Protein AF-0000000079570671 (afdb_homodimer)

Radius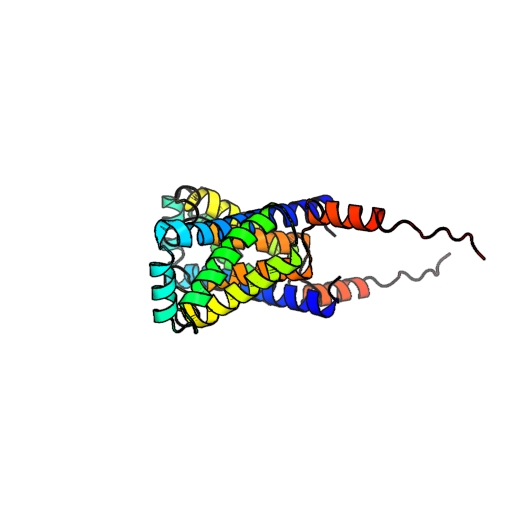 of gyration: 21.5 Å; Cα contacts (8 Å, |Δi|>4): 463; chains: 2; bounding box: 56×66×45 Å

Solvent-accessible surface area (backbone atoms only — not comparable to full-atom values): 14089 Å² total; per-residue (Å²): 128,65,53,68,68,58,42,30,49,36,38,38,52,28,35,33,56,49,10,52,50,34,24,50,53,14,48,38,34,62,68,71,50,23,67,65,45,41,17,49,52,30,45,75,38,65,40,72,62,22,62,60,45,34,53,50,49,33,47,48,24,30,53,31,9,51,26,32,52,52,12,40,60,26,33,62,40,20,42,54,46,20,53,51,21,52,51,45,24,68,46,64,8,53,90,44,46,54,51,52,91,65,44,13,22,42,52,39,48,48,55,17,28,48,23,36,39,28,33,48,73,37,44,44,68,77,20,46,43,43,54,48,53,49,47,51,49,60,67,53,60,77,73,76,80,58,92,116,128,64,52,69,66,58,42,30,49,36,38,40,52,26,35,33,56,48,9,50,50,33,24,50,54,13,48,38,34,64,69,74,49,22,67,66,45,41,18,50,53,31,45,78,39,65,40,74,62,21,62,60,46,35,52,52,50,33,47,49,24,32,53,32,9,51,26,32,52,54,12,40,60,27,32,61,41,19,41,52,48,18,51,50,21,51,50,46,24,70,47,64,8,54,91,45,45,55,52,51,90,64,46,13,20,42,52,40,46,48,52,19,26,48,23,38,40,27,33,47,71,38,45,45,68,78,18,47,44,42,55,49,52,48,46,50,51,60,67,53,58,79,73,76,82,58,91,116

Secondary structure (DSSP, 8-state):
---HHHHHHHHHHHHHHHHHHHHHHHHHIIIIIHHHHHHHHHHHTT-SSHHHHHHHHHHHHHHHHHHHHHTSSHHHHHHHHHHHHHHHIIIIIGGG-S-GGGT-SHHHHHHHHHHHHHHHH-S-SSSHHHHHHHHHHHSS----GGG-/---HHHHHHHHHHHHHHHHHHHHHHHHHIIIIIHHHHHHHHHHHTT-SSHHHHHHHHHHHHHHHHHHHHHTSSHHHHHHHHHHHHHHHIIIIIGGG-S-GGGT-SHHHHHHHHHHHHHHHH-S-SSSHHHHHHHHHHHSS----GGG-

Structure (mmCIF, N/CA/C/O backbone):
data_AF-0000000079570671-model_v1
#
loop_
_entity.id
_entity.type
_entity.pdbx_description
1 polymer 'DoxX family membrane protein'
#
loop_
_atom_site.group_PDB
_atom_site.id
_atom_site.type_symbol
_atom_site.label_atom_id
_atom_site.label_alt_id
_atom_site.label_comp_id
_atom_site.label_asym_id
_atom_site.label_entity_id
_atom_site.label_seq_id
_atom_site.pdbx_PDB_ins_code
_atom_site.Cartn_x
_atom_site.Cartn_y
_atom_site.Cartn_z
_atom_site.occupancy
_atom_site.B_iso_or_equiv
_atom_site.auth_seq_id
_atom_site.auth_comp_id
_atom_site.auth_asym_id
_atom_site.auth_atom_id
_atom_site.pdbx_PDB_model_num
ATOM 1 N N . MET A 1 1 ? -9.422 16.562 13.859 1 59.38 1 MET A N 1
ATOM 2 C CA . MET A 1 1 ? -8.07 16.188 13.453 1 59.38 1 MET A CA 1
ATOM 3 C C . MET A 1 1 ? -7.473 15.164 14.422 1 59.38 1 MET A C 1
ATOM 5 O O . MET A 1 1 ? -7.699 15.234 15.625 1 59.38 1 MET A O 1
ATOM 9 N N . SER A 1 2 ? -7.031 14.07 13.844 1 74.56 2 SER A N 1
ATOM 10 C CA . SER A 1 2 ? -6.445 13.062 14.719 1 74.56 2 SER A CA 1
ATOM 11 C C . SER A 1 2 ? -5.316 13.641 15.562 1 74.56 2 SER A C 1
ATOM 13 O O . SER A 1 2 ? -4.648 14.594 15.141 1 74.56 2 SER A O 1
ATOM 15 N N . ASN A 1 3 ? -5.215 13.281 16.828 1 86.31 3 ASN A N 1
ATOM 16 C CA . ASN A 1 3 ? -4.133 13.75 17.688 1 86.31 3 ASN A CA 1
ATOM 17 C C . ASN A 1 3 ? -2.77 13.297 17.172 1 86.31 3 ASN A C 1
ATOM 19 O O . ASN A 1 3 ? -2.664 12.258 16.516 1 86.31 3 ASN A O 1
ATOM 23 N N . PRO A 1 4 ? -1.848 14.078 17.484 1 87.25 4 PRO A N 1
ATOM 24 C CA . PRO A 1 4 ? -0.511 13.836 16.938 1 87.25 4 PRO A CA 1
ATOM 25 C C . PRO A 1 4 ? 0.023 12.445 17.25 1 87.25 4 PRO A C 1
ATOM 27 O O . PRO A 1 4 ? 0.739 11.852 16.453 1 87.25 4 PRO A O 1
ATOM 30 N N . VAL A 1 5 ? -0.294 11.891 18.391 1 90.38 5 VAL A N 1
ATOM 31 C CA . VAL A 1 5 ? 0.186 10.562 18.766 1 90.38 5 VAL A CA 1
ATOM 32 C C . VAL A 1 5 ? -0.405 9.508 17.828 1 90.38 5 VAL A C 1
ATOM 34 O O . VAL A 1 5 ? 0.308 8.617 17.359 1 90.38 5 VAL A O 1
ATOM 37 N N . THR A 1 6 ? -1.687 9.656 17.547 1 92.38 6 THR A N 1
ATOM 38 C CA . THR A 1 6 ? -2.373 8.719 16.656 1 92.38 6 THR A CA 1
ATOM 39 C C . THR A 1 6 ? -1.791 8.773 15.258 1 92.38 6 THR A C 1
ATOM 41 O O . THR A 1 6 ? -1.558 7.734 14.633 1 92.38 6 THR A O 1
ATOM 44 N N . VAL A 1 7 ? -1.581 9.953 14.789 1 93.62 7 VAL A N 1
ATOM 45 C CA . VAL A 1 7 ? -1.011 10.133 13.461 1 93.62 7 VAL A CA 1
ATOM 46 C C . VAL A 1 7 ? 0.384 9.516 13.406 1 93.62 7 VAL A C 1
ATOM 48 O O . VAL A 1 7 ? 0.708 8.781 12.469 1 93.62 7 VAL A O 1
ATOM 51 N N . ASN A 1 8 ? 1.157 9.75 14.422 1 93.75 8 ASN A N 1
ATOM 52 C CA . ASN A 1 8 ? 2.525 9.25 14.445 1 93.75 8 ASN A CA 1
ATOM 53 C C . ASN A 1 8 ? 2.561 7.723 14.523 1 93.75 8 ASN A C 1
ATOM 55 O O . ASN A 1 8 ? 3.422 7.086 13.914 1 93.75 8 ASN A O 1
ATOM 59 N N . ILE A 1 9 ? 1.681 7.168 15.242 1 96.19 9 ILE A N 1
ATOM 60 C CA . ILE A 1 9 ? 1.61 5.715 15.352 1 96.19 9 ILE A CA 1
ATOM 61 C C . ILE A 1 9 ? 1.194 5.117 14.008 1 96.19 9 ILE A C 1
ATOM 63 O O . ILE A 1 9 ? 1.767 4.121 13.555 1 96.19 9 ILE A O 1
ATOM 67 N N . ALA A 1 10 ? 0.209 5.727 13.391 1 96.31 10 ALA A N 1
ATOM 68 C CA . ALA A 1 10 ? -0.244 5.254 12.086 1 96.31 10 ALA A CA 1
ATOM 69 C C . ALA A 1 10 ? 0.886 5.305 11.055 1 96.31 10 ALA A C 1
ATOM 71 O O . ALA A 1 10 ? 1.082 4.359 10.289 1 96.31 10 ALA A O 1
ATOM 72 N N . LEU A 1 11 ? 1.61 6.387 11.055 1 96.31 11 LEU A N 1
ATOM 73 C CA . LEU A 1 11 ? 2.709 6.547 10.109 1 96.31 11 LEU A CA 1
ATOM 74 C C . LEU A 1 11 ? 3.828 5.555 10.406 1 96.31 11 LEU A C 1
ATOM 76 O O . LEU A 1 11 ? 4.465 5.035 9.484 1 96.31 11 LEU A O 1
ATOM 80 N N . LEU A 1 12 ? 4.07 5.289 11.68 1 97.31 12 LEU A N 1
ATOM 81 C CA . LEU A 1 12 ? 5.07 4.301 12.062 1 97.31 12 LEU A CA 1
ATOM 82 C C . LEU A 1 12 ? 4.68 2.912 11.57 1 97.31 12 LEU A C 1
ATOM 84 O O . LEU A 1 12 ? 5.5 2.209 10.977 1 97.31 12 LEU A O 1
ATOM 88 N N . VAL A 1 13 ? 3.457 2.523 11.836 1 98.5 13 VAL A N 1
ATOM 89 C CA . VAL A 1 13 ? 2.977 1.208 11.422 1 98.5 13 VAL A CA 1
ATOM 90 C C . VAL A 1 13 ? 3.074 1.07 9.906 1 98.5 13 VAL A C 1
ATOM 92 O O . VAL A 1 13 ? 3.604 0.078 9.398 1 98.5 13 VAL A O 1
ATOM 95 N N . ALA A 1 14 ? 2.6 2.07 9.219 1 98.69 14 ALA A N 1
ATOM 96 C CA . ALA A 1 14 ? 2.609 2.039 7.762 1 98.69 14 ALA A CA 1
ATOM 97 C C . ALA A 1 14 ? 4.035 1.952 7.223 1 98.69 14 ALA A C 1
ATOM 99 O O . ALA A 1 14 ? 4.309 1.188 6.297 1 98.69 14 ALA A O 1
ATOM 100 N N . ARG A 1 15 ? 4.895 2.732 7.773 1 98.5 15 ARG A N 1
ATOM 101 C CA . ARG A 1 15 ? 6.289 2.768 7.344 1 98.5 15 ARG A CA 1
ATOM 102 C C . ARG A 1 15 ? 6.969 1.42 7.566 1 98.5 15 ARG A C 1
ATOM 104 O O . ARG A 1 15 ? 7.66 0.912 6.684 1 98.5 15 ARG A O 1
ATOM 111 N N . VAL A 1 16 ? 6.781 0.829 8.719 1 98.88 16 VAL A N 1
ATOM 112 C CA . VAL A 1 16 ? 7.422 -0.432 9.078 1 98.88 16 VAL A CA 1
ATOM 113 C C . VAL A 1 16 ? 6.863 -1.559 8.211 1 98.88 16 VAL A C 1
ATOM 115 O O . VAL A 1 16 ? 7.617 -2.383 7.688 1 98.88 16 VAL A O 1
ATOM 118 N N . VAL A 1 17 ? 5.559 -1.646 8.047 1 98.94 17 VAL A N 1
ATOM 119 C CA . VAL A 1 17 ? 4.945 -2.664 7.199 1 98.94 17 VAL A CA 1
ATOM 120 C C . VAL A 1 17 ? 5.492 -2.551 5.777 1 98.94 17 VAL A C 1
ATOM 122 O O . VAL A 1 17 ? 5.863 -3.555 5.168 1 98.94 17 VAL A O 1
ATOM 125 N N . THR A 1 18 ? 5.539 -1.326 5.277 1 98.94 18 THR A N 1
ATOM 126 C CA . THR A 1 18 ? 6.055 -1.084 3.934 1 98.94 18 THR A CA 1
ATOM 127 C C . THR A 1 18 ? 7.516 -1.516 3.826 1 98.94 18 THR A C 1
ATOM 129 O O . THR A 1 18 ? 7.902 -2.189 2.869 1 98.94 18 THR A O 1
ATOM 132 N N . GLY A 1 19 ? 8.305 -1.125 4.824 1 98.94 19 GLY A N 1
ATOM 133 C CA . GLY A 1 19 ? 9.703 -1.509 4.836 1 98.94 19 GLY A CA 1
ATOM 134 C C . GLY A 1 19 ? 9.914 -3.012 4.875 1 98.94 19 GLY A C 1
ATOM 135 O O . GLY A 1 19 ? 10.781 -3.541 4.184 1 98.94 19 GLY A O 1
ATOM 136 N N . VAL A 1 20 ? 9.164 -3.695 5.656 1 98.94 20 VAL A N 1
ATOM 137 C CA . VAL A 1 20 ? 9.273 -5.145 5.789 1 98.94 20 VAL A CA 1
ATOM 138 C C . VAL A 1 20 ? 8.977 -5.809 4.445 1 98.94 20 VAL A C 1
ATOM 140 O O . VAL A 1 20 ? 9.68 -6.738 4.043 1 98.94 20 VAL A O 1
ATOM 143 N N . VAL A 1 21 ? 7.965 -5.34 3.734 1 98.94 21 VAL A N 1
ATOM 144 C CA . VAL A 1 21 ? 7.594 -5.945 2.461 1 98.94 21 VAL A CA 1
ATOM 145 C C . VAL A 1 21 ? 8.711 -5.719 1.438 1 98.94 21 VAL A C 1
ATOM 147 O O . VAL A 1 21 ? 9.117 -6.652 0.742 1 98.94 21 VAL A O 1
ATOM 150 N N . PHE A 1 22 ? 9.203 -4.449 1.329 1 99 22 PHE A N 1
ATOM 151 C CA . PHE A 1 22 ? 10.297 -4.199 0.398 1 99 22 PHE A CA 1
ATOM 152 C C . PHE A 1 22 ? 11.516 -5.039 0.757 1 99 22 PHE A C 1
ATOM 154 O O . PHE A 1 22 ? 12.18 -5.594 -0.124 1 99 22 PHE A O 1
ATOM 161 N N . LEU A 1 23 ? 11.828 -5.121 2.045 1 98.94 23 LEU A N 1
ATOM 162 C CA . LEU A 1 23 ? 12.977 -5.91 2.49 1 98.94 23 LEU A CA 1
ATOM 163 C C . LEU A 1 23 ? 12.805 -7.375 2.1 1 98.94 23 LEU A C 1
ATOM 165 O O . LEU A 1 23 ? 13.758 -8.008 1.633 1 98.94 23 LEU A O 1
ATOM 169 N N . ALA A 1 24 ? 11.672 -7.938 2.299 1 98.94 24 ALA A N 1
ATOM 170 C CA . ALA A 1 24 ? 11.406 -9.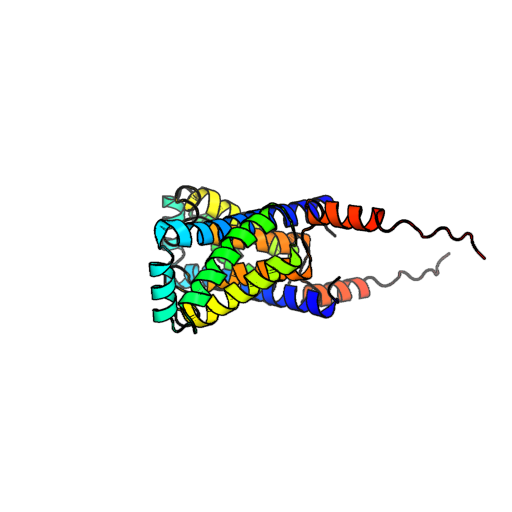32 1.915 1 98.94 24 ALA A CA 1
ATOM 171 C C . ALA A 1 24 ? 11.664 -9.539 0.427 1 98.94 24 ALA A C 1
ATOM 173 O O . ALA A 1 24 ? 12.266 -10.539 0.033 1 98.94 24 ALA A O 1
ATOM 174 N N . HIS A 1 25 ? 11.227 -8.625 -0.397 1 98.88 25 HIS A N 1
ATOM 175 C CA . HIS A 1 25 ? 11.438 -8.742 -1.836 1 98.88 25 HIS A CA 1
ATOM 176 C C . HIS A 1 25 ? 12.914 -8.625 -2.193 1 98.88 25 HIS A C 1
ATOM 178 O O . HIS A 1 25 ? 13.398 -9.336 -3.07 1 98.88 25 HIS A O 1
ATOM 184 N N . GLY A 1 26 ? 13.594 -7.637 -1.535 1 98.88 26 GLY A N 1
ATOM 185 C CA . GLY A 1 26 ? 15.031 -7.531 -1.745 1 98.88 26 GLY A CA 1
ATOM 186 C C . GLY A 1 26 ? 15.789 -8.789 -1.366 1 98.88 26 GLY A C 1
ATOM 187 O O . GLY A 1 26 ? 16.625 -9.273 -2.129 1 98.88 26 GLY A O 1
ATOM 188 N N . ILE A 1 27 ? 15.5 -9.328 -0.214 1 98.81 27 ILE A N 1
ATOM 189 C CA . ILE A 1 27 ? 16.156 -10.547 0.26 1 98.81 27 ILE A CA 1
ATOM 190 C C . ILE A 1 27 ? 15.82 -11.711 -0.674 1 98.81 27 ILE A C 1
ATOM 192 O O . ILE A 1 27 ? 16.688 -12.539 -0.973 1 98.81 27 ILE A O 1
ATOM 196 N N . GLN A 1 28 ? 14.586 -11.797 -1.105 1 98.69 28 GLN A N 1
ATOM 197 C CA . GLN A 1 28 ? 14.195 -12.836 -2.055 1 98.69 28 GLN A CA 1
ATOM 198 C C . GLN A 1 28 ? 15.047 -12.781 -3.318 1 98.69 28 GLN A C 1
ATOM 200 O O . GLN A 1 28 ? 15.453 -13.812 -3.846 1 98.69 28 GLN A O 1
ATOM 205 N N . LYS A 1 29 ? 15.312 -11.57 -3.842 1 98.75 29 LYS A N 1
ATOM 206 C CA . LYS A 1 29 ? 16.141 -11.422 -5.039 1 98.75 29 LYS A CA 1
ATOM 207 C C . LYS A 1 29 ? 17.562 -11.867 -4.773 1 98.75 29 LYS A C 1
ATOM 209 O O . LYS A 1 29 ? 18.25 -12.375 -5.672 1 98.75 29 LYS A O 1
ATOM 214 N N . LEU A 1 30 ? 18.016 -11.75 -3.547 1 98.44 30 LEU A N 1
ATOM 215 C CA . LEU A 1 30 ? 19.375 -12.109 -3.186 1 98.44 30 LEU A CA 1
ATOM 216 C C . LEU A 1 30 ? 19.5 -13.609 -2.938 1 98.44 30 LEU A C 1
ATOM 218 O O . LEU A 1 30 ? 20.531 -14.211 -3.254 1 98.44 30 LEU A O 1
ATOM 222 N N . THR A 1 31 ? 18.469 -14.25 -2.443 1 98.06 31 THR A N 1
ATOM 223 C CA . THR A 1 31 ? 18.625 -15.602 -1.911 1 98.06 31 THR A CA 1
ATOM 224 C C . THR A 1 31 ? 17.844 -16.609 -2.748 1 98.06 31 THR A C 1
ATOM 226 O O . THR A 1 31 ? 18.344 -17.703 -3.031 1 98.06 31 THR A O 1
ATOM 229 N N . THR A 1 32 ? 16.656 -16.312 -3.156 1 97.88 32 THR A N 1
ATOM 230 C CA . THR A 1 32 ? 15.797 -17.25 -3.852 1 97.88 32 THR A CA 1
ATOM 231 C C . THR A 1 32 ? 16.031 -17.203 -5.355 1 97.88 32 THR A C 1
ATOM 233 O O . THR A 1 32 ? 16.297 -18.219 -5.988 1 97.88 32 THR A O 1
ATOM 236 N N . PHE A 1 33 ? 16 -16.016 -5.918 1 97.81 33 PHE A N 1
ATOM 237 C CA . PHE A 1 33 ? 16.156 -15.883 -7.363 1 97.81 33 PHE A CA 1
ATOM 238 C C . PHE A 1 33 ? 17.625 -15.781 -7.754 1 97.81 33 PHE A C 1
ATOM 240 O O . PHE A 1 33 ? 18.016 -16.281 -8.805 1 97.81 33 PHE A O 1
ATOM 247 N N . GLY A 1 34 ? 18.375 -15.086 -6.863 1 98.38 34 GLY A N 1
ATOM 248 C CA . GLY A 1 34 ? 19.719 -14.68 -7.246 1 98.38 34 GLY A CA 1
ATOM 249 C C . GLY A 1 34 ? 19.75 -13.539 -8.242 1 98.38 34 GLY A C 1
ATOM 250 O O . GLY A 1 34 ? 18.719 -13.234 -8.867 1 98.38 34 GLY A O 1
ATOM 251 N N . MET A 1 35 ? 20.953 -12.953 -8.352 1 98.19 35 MET A N 1
ATOM 252 C CA . MET A 1 35 ? 21.094 -11.844 -9.289 1 98.19 35 MET A CA 1
ATOM 253 C C . MET A 1 35 ? 20.859 -12.312 -10.727 1 98.19 35 MET A C 1
ATOM 255 O O . MET A 1 35 ? 20.297 -11.57 -11.539 1 98.19 35 MET A O 1
ATOM 259 N N . ALA A 1 36 ? 21.219 -13.531 -11.031 1 98.44 36 ALA A N 1
ATOM 260 C CA . ALA A 1 36 ? 21.031 -14.078 -12.375 1 98.44 36 ALA A CA 1
ATOM 261 C C . ALA A 1 36 ? 19.547 -14.242 -12.695 1 98.44 36 ALA A C 1
ATOM 263 O O . ALA A 1 36 ? 19.094 -13.883 -13.789 1 98.44 36 ALA A O 1
ATOM 264 N N . GLY A 1 37 ? 18.797 -14.836 -11.773 1 98.69 37 GLY A N 1
ATOM 265 C CA . GLY A 1 37 ? 17.359 -14.992 -11.969 1 98.69 37 GLY A CA 1
ATOM 266 C C . GLY A 1 37 ? 16.625 -13.672 -12.078 1 98.69 37 GLY A C 1
ATOM 267 O O . GLY A 1 37 ? 15.727 -13.516 -12.906 1 98.69 37 GLY A O 1
ATOM 268 N N . THR A 1 38 ? 17.016 -12.719 -11.211 1 98.62 38 THR A N 1
ATOM 269 C CA . THR A 1 38 ? 16.406 -11.391 -11.266 1 98.62 38 THR A CA 1
ATOM 270 C C . THR A 1 38 ? 16.719 -10.711 -12.594 1 98.62 38 THR A C 1
ATOM 272 O O . THR A 1 38 ? 15.836 -10.117 -13.219 1 98.62 38 THR A O 1
ATOM 275 N N . THR A 1 39 ? 17.953 -10.797 -13.062 1 98.81 39 THR A N 1
ATOM 276 C CA . THR A 1 39 ? 18.359 -10.219 -14.336 1 98.81 39 THR A CA 1
ATOM 277 C C . THR A 1 39 ? 17.562 -10.836 -15.492 1 98.81 39 THR A C 1
ATOM 279 O O . THR A 1 39 ? 17.078 -10.125 -16.359 1 98.81 39 THR A O 1
ATOM 282 N N . ALA A 1 40 ? 17.422 -12.125 -15.5 1 98.81 40 ALA A N 1
ATOM 283 C CA . ALA A 1 40 ? 16.688 -12.828 -16.562 1 98.81 40 ALA A CA 1
ATOM 284 C C . ALA A 1 40 ? 15.227 -12.398 -16.594 1 98.81 40 ALA A C 1
ATOM 286 O O . ALA A 1 40 ? 14.656 -12.227 -17.672 1 98.81 40 ALA A O 1
ATOM 287 N N . SER A 1 41 ? 14.648 -12.305 -15.43 1 98.31 41 SER A N 1
ATOM 288 C CA . SER A 1 41 ? 13.266 -11.852 -15.352 1 98.31 41 SER A CA 1
ATOM 289 C C . SER A 1 41 ? 13.109 -10.445 -15.922 1 98.31 41 SER A C 1
ATOM 291 O O . SER A 1 41 ? 12.164 -10.164 -16.656 1 98.31 41 SER A O 1
ATOM 293 N N . MET A 1 42 ? 14.023 -9.57 -15.594 1 98.69 42 MET A N 1
ATOM 294 C CA . MET A 1 42 ? 13.969 -8.188 -16.062 1 98.69 42 MET A CA 1
ATOM 295 C C . MET A 1 42 ? 14.195 -8.125 -17.578 1 98.69 42 MET A C 1
ATOM 297 O O . MET A 1 42 ? 13.531 -7.359 -18.281 1 98.69 42 MET A O 1
ATOM 301 N N . GLU A 1 43 ? 15.078 -8.922 -18.016 1 98.69 43 GLU A N 1
ATOM 302 C CA . GLU A 1 43 ? 15.281 -9.016 -19.453 1 98.69 43 GLU A CA 1
ATOM 303 C C . GLU A 1 43 ? 14.016 -9.5 -20.156 1 98.69 43 GLU A C 1
ATOM 305 O O . GLU A 1 43 ? 13.617 -8.93 -21.172 1 98.69 43 GLU A O 1
ATOM 310 N N . GLY A 1 44 ? 13.398 -10.539 -19.688 1 98.5 44 GLY A N 1
ATOM 311 C CA . GLY A 1 44 ? 12.188 -11.094 -20.25 1 98.5 44 GLY A CA 1
ATOM 312 C C . GLY A 1 44 ? 11.031 -10.109 -20.266 1 98.5 44 GLY A C 1
ATOM 313 O O . GLY A 1 44 ? 10.156 -10.188 -21.125 1 98.5 44 GLY A O 1
ATOM 314 N N . ASN A 1 45 ? 11.07 -9.156 -19.344 1 98.31 45 ASN A N 1
ATOM 315 C CA . ASN A 1 45 ? 10.008 -8.172 -19.234 1 98.31 45 ASN A CA 1
ATOM 316 C C . ASN A 1 45 ? 10.359 -6.883 -19.984 1 98.31 45 ASN A C 1
ATOM 318 O O . ASN A 1 45 ? 9.656 -5.879 -19.875 1 98.31 45 ASN A O 1
ATOM 322 N N . GLY A 1 46 ? 11.539 -6.812 -20.578 1 98.5 46 GLY A N 1
ATOM 323 C CA . GLY A 1 46 ?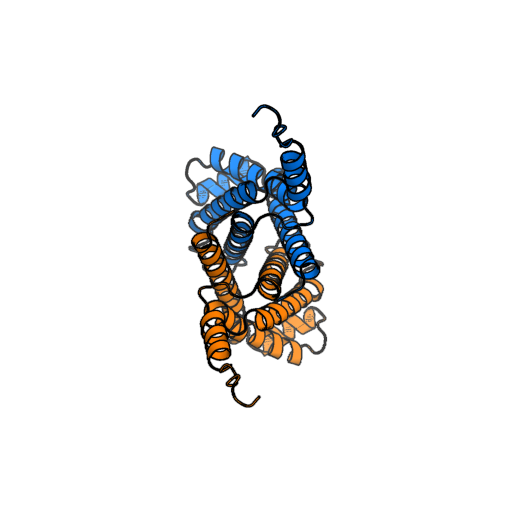 11.898 -5.699 -21.438 1 98.5 46 GLY A CA 1
ATOM 324 C C . GLY A 1 46 ? 12.531 -4.543 -20.688 1 98.5 46 GLY A C 1
ATOM 325 O O . GLY A 1 46 ? 12.578 -3.42 -21.203 1 98.5 46 GLY A O 1
ATOM 326 N N . VAL A 1 47 ? 12.984 -4.777 -19.547 1 98.69 47 VAL A N 1
ATOM 327 C CA . VAL A 1 47 ? 13.656 -3.73 -18.797 1 98.69 47 VAL A CA 1
ATOM 328 C C . VAL A 1 47 ? 14.992 -3.391 -19.453 1 98.69 47 VAL A C 1
ATOM 330 O O . VAL A 1 47 ? 15.797 -4.281 -19.734 1 98.69 47 VAL A O 1
ATOM 333 N N . PRO A 1 48 ? 15.203 -2.156 -19.656 1 98.75 48 PRO A N 1
ATOM 334 C CA . PRO A 1 48 ? 16.516 -1.8 -20.219 1 98.75 48 PRO A CA 1
ATOM 335 C C . PRO A 1 48 ? 17.656 -2.051 -19.234 1 98.75 48 PRO A C 1
ATOM 337 O O . PRO A 1 48 ? 17.469 -1.91 -18.016 1 98.75 48 PRO A O 1
ATOM 340 N N . LEU A 1 49 ? 18.812 -2.438 -19.766 1 98.62 49 LEU A N 1
ATOM 341 C CA . LEU A 1 49 ? 19.984 -2.705 -18.953 1 98.62 49 LEU A CA 1
ATOM 342 C C . LEU A 1 49 ? 19.641 -3.637 -17.781 1 98.62 49 LEU A C 1
ATOM 344 O O . LEU A 1 49 ? 19.859 -3.295 -16.625 1 98.62 49 LEU A O 1
ATOM 348 N N . PRO A 1 50 ? 19.219 -4.824 -18.125 1 98.75 50 PRO A N 1
ATOM 349 C CA . PRO A 1 50 ? 18.578 -5.668 -17.109 1 98.75 50 PRO A CA 1
ATOM 350 C C . PRO A 1 50 ? 19.531 -6.027 -15.977 1 98.75 50 PRO A C 1
ATOM 352 O O . PRO A 1 50 ? 19.109 -6.133 -14.82 1 98.75 50 PRO A O 1
ATOM 355 N N . ALA A 1 51 ? 20.797 -6.176 -16.234 1 98.69 51 ALA A N 1
ATOM 356 C CA . ALA A 1 51 ? 21.734 -6.504 -15.164 1 98.69 51 ALA A CA 1
ATOM 357 C C . ALA A 1 51 ? 21.906 -5.332 -14.195 1 98.69 51 ALA A C 1
ATOM 359 O O . ALA A 1 51 ? 21.969 -5.523 -12.984 1 98.69 51 ALA A O 1
ATOM 360 N N . VAL A 1 52 ? 22 -4.16 -14.711 1 98.81 52 VAL A N 1
ATOM 361 C CA . VAL A 1 52 ? 22.141 -2.957 -13.898 1 98.81 52 VAL A CA 1
ATOM 362 C C . VAL A 1 52 ? 20.859 -2.719 -13.102 1 98.81 52 VAL A C 1
ATOM 364 O O . VAL A 1 52 ? 20.906 -2.43 -11.906 1 98.81 52 VAL A O 1
ATOM 367 N N . ALA A 1 53 ? 19.781 -2.893 -13.773 1 98.81 53 ALA A N 1
ATOM 368 C CA . ALA A 1 53 ? 18.484 -2.695 -13.125 1 98.81 53 ALA A CA 1
ATOM 369 C C . ALA A 1 53 ? 18.281 -3.691 -11.984 1 98.81 53 ALA A C 1
ATOM 371 O O . ALA A 1 53 ? 17.828 -3.322 -10.898 1 98.81 53 ALA A O 1
ATOM 372 N N . ALA A 1 54 ? 18.656 -4.91 -12.242 1 98.88 54 ALA A N 1
ATOM 373 C CA . ALA A 1 54 ? 18.531 -5.949 -11.227 1 98.88 54 ALA A CA 1
ATOM 374 C C . ALA A 1 54 ? 19.344 -5.602 -9.984 1 98.88 54 ALA A C 1
ATOM 376 O O . ALA A 1 54 ? 18.859 -5.723 -8.859 1 98.88 54 ALA A O 1
ATOM 377 N N . PHE A 1 55 ? 20.547 -5.125 -10.242 1 98.81 55 PHE A N 1
ATOM 378 C CA . PHE A 1 55 ? 21.422 -4.75 -9.141 1 98.81 55 PHE A CA 1
ATOM 379 C C . PHE A 1 55 ? 20.828 -3.588 -8.352 1 98.81 55 PHE A C 1
ATOM 381 O O . PHE A 1 55 ? 20.734 -3.652 -7.125 1 98.81 55 PHE A O 1
ATOM 388 N N . LEU A 1 56 ? 20.391 -2.588 -9 1 98.88 56 LEU A N 1
ATOM 389 C CA . LEU A 1 56 ? 19.891 -1.381 -8.352 1 98.88 56 LEU A CA 1
ATOM 390 C C . LEU A 1 56 ? 18.594 -1.67 -7.59 1 98.88 56 LEU A C 1
ATOM 392 O O . LEU A 1 56 ? 18.453 -1.269 -6.434 1 98.88 56 LEU A O 1
ATOM 396 N N . VAL A 1 57 ? 17.703 -2.369 -8.227 1 98.88 57 VAL A N 1
ATOM 397 C CA . VAL A 1 57 ? 16.406 -2.627 -7.613 1 98.88 57 VAL A CA 1
ATOM 398 C C . VAL A 1 57 ? 16.578 -3.51 -6.379 1 98.88 57 VAL A C 1
ATOM 400 O O . VAL A 1 57 ? 15.945 -3.283 -5.348 1 98.88 57 VAL A O 1
ATOM 403 N N . THR A 1 58 ? 17.438 -4.52 -6.5 1 98.88 58 THR A N 1
ATOM 404 C CA . THR A 1 58 ? 17.672 -5.426 -5.387 1 98.88 58 THR A CA 1
ATOM 405 C C . THR A 1 58 ? 18.172 -4.66 -4.164 1 98.88 58 THR A C 1
ATOM 407 O O . THR A 1 58 ? 17.641 -4.816 -3.064 1 98.88 58 THR A O 1
ATOM 410 N N . TRP A 1 59 ? 19.047 -3.816 -4.383 1 98.81 59 TRP A N 1
ATOM 411 C CA . TRP A 1 59 ? 19.656 -3.139 -3.244 1 98.81 59 TRP A CA 1
ATOM 412 C C . TRP A 1 59 ? 18.797 -1.979 -2.768 1 98.81 59 TRP A C 1
ATOM 414 O O . TRP A 1 59 ? 18.75 -1.679 -1.573 1 98.81 59 TRP A O 1
ATOM 424 N N . VAL A 1 60 ? 18.094 -1.285 -3.674 1 98.94 60 VAL A N 1
ATOM 425 C CA . VAL A 1 60 ? 17.141 -0.255 -3.27 1 98.94 60 VAL A CA 1
ATOM 426 C C . VAL A 1 60 ? 16.062 -0.87 -2.395 1 98.94 60 VAL A C 1
ATOM 428 O O . VAL A 1 60 ? 15.656 -0.285 -1.385 1 98.94 60 VAL A O 1
ATOM 431 N N . GLU A 1 61 ? 15.617 -2.01 -2.768 1 98.94 61 GLU A N 1
ATOM 432 C CA . GLU A 1 61 ? 14.578 -2.668 -1.984 1 98.94 61 GLU A CA 1
ATOM 433 C C . GLU A 1 61 ? 15.125 -3.158 -0.646 1 98.94 61 GLU A C 1
ATOM 435 O O . GLU A 1 61 ? 14.477 -2.992 0.391 1 98.94 61 GLU A O 1
ATOM 440 N N . THR A 1 62 ? 16.328 -3.734 -0.693 1 98.94 62 THR A N 1
ATOM 441 C CA . THR A 1 62 ? 16.891 -4.285 0.531 1 98.94 62 THR A CA 1
ATOM 442 C C . THR A 1 62 ? 17.266 -3.17 1.508 1 98.94 62 THR A C 1
ATOM 444 O O . THR A 1 62 ? 16.75 -3.127 2.627 1 98.94 62 THR A O 1
ATOM 447 N N . LEU A 1 63 ? 18.047 -2.223 1.053 1 98.88 63 LEU A N 1
ATOM 448 C CA . LEU A 1 63 ? 18.5 -1.137 1.914 1 98.88 63 LEU A CA 1
ATOM 449 C C . LEU A 1 63 ? 17.375 -0.14 2.174 1 98.88 63 LEU A C 1
ATOM 451 O O . LEU A 1 63 ? 17.281 0.428 3.264 1 98.88 63 LEU A O 1
ATOM 455 N N . GLY A 1 64 ? 16.625 0.052 1.141 1 98.81 64 GLY A N 1
ATOM 456 C CA . GLY A 1 64 ? 15.477 0.935 1.319 1 98.81 64 GLY A CA 1
ATOM 457 C C . GLY A 1 64 ? 14.461 0.403 2.312 1 98.81 64 GLY A C 1
ATOM 458 O O . GLY A 1 64 ? 13.898 1.164 3.102 1 98.81 64 GLY A O 1
ATOM 459 N N . GLY A 1 65 ? 14.203 -0.938 2.209 1 98.94 65 GLY A N 1
ATOM 460 C CA . GLY A 1 65 ? 13.344 -1.545 3.215 1 98.94 65 GLY A CA 1
ATOM 461 C C . GLY A 1 65 ? 13.859 -1.359 4.629 1 98.94 65 GLY A C 1
ATOM 462 O O . GLY A 1 65 ? 13.102 -0.974 5.523 1 98.94 65 GLY A O 1
ATOM 463 N N . ILE A 1 66 ? 15.094 -1.552 4.852 1 98.88 66 ILE A N 1
ATOM 464 C CA . ILE A 1 66 ? 15.734 -1.378 6.152 1 98.88 66 ILE A CA 1
ATOM 465 C C . ILE A 1 66 ? 15.617 0.08 6.59 1 98.88 66 ILE A C 1
ATOM 467 O O . ILE A 1 66 ? 15.266 0.364 7.738 1 98.88 66 ILE A O 1
ATOM 471 N N . ALA A 1 67 ? 15.898 0.948 5.699 1 98.62 67 ALA A N 1
ATOM 472 C CA . ALA A 1 67 ? 15.844 2.379 5.992 1 98.62 67 ALA A CA 1
ATOM 473 C C . ALA A 1 67 ? 14.438 2.801 6.402 1 98.62 67 ALA A C 1
ATOM 475 O O . ALA A 1 67 ? 14.266 3.588 7.336 1 98.62 67 ALA A O 1
ATOM 476 N N . LEU A 1 68 ? 13.453 2.314 5.699 1 98.75 68 LEU A N 1
ATOM 477 C CA . LEU A 1 68 ? 12.07 2.641 6.047 1 98.75 68 LEU A CA 1
ATOM 478 C C . LEU A 1 68 ? 11.719 2.105 7.43 1 98.75 68 LEU A C 1
ATOM 480 O O . LEU A 1 68 ? 11.062 2.793 8.211 1 98.75 68 LEU A O 1
ATOM 484 N N . ILE A 1 69 ? 12.125 0.907 7.73 1 98.75 69 ILE A N 1
ATOM 485 C CA . ILE A 1 69 ? 11.836 0.314 9.031 1 98.75 69 ILE A CA 1
ATOM 486 C C . ILE A 1 69 ? 12.43 1.183 10.141 1 98.75 69 ILE A C 1
ATOM 488 O O . ILE A 1 69 ? 11.773 1.44 11.148 1 98.75 69 ILE A O 1
ATOM 492 N N . LEU A 1 70 ? 13.578 1.713 9.914 1 97.88 70 LEU A N 1
ATOM 493 C CA . LEU A 1 70 ? 14.281 2.484 10.93 1 97.88 70 LEU A CA 1
ATOM 494 C C . LEU A 1 70 ? 13.867 3.953 10.883 1 97.88 70 LEU A C 1
ATOM 496 O O . LEU A 1 70 ? 14.078 4.691 11.852 1 97.88 70 LEU A O 1
ATOM 500 N N . GLY A 1 71 ? 13.328 4.367 9.797 1 97.5 71 GLY A N 1
ATOM 501 C CA . GLY A 1 71 ? 12.992 5.77 9.594 1 97.5 71 GLY A CA 1
ATOM 502 C C . GLY A 1 71 ? 14.211 6.645 9.359 1 97.5 71 GLY A C 1
ATOM 503 O O . GLY A 1 71 ? 14.359 7.695 9.992 1 97.5 71 GLY A O 1
ATOM 504 N N . VAL A 1 72 ? 15.055 6.164 8.469 1 96 72 VAL A N 1
ATOM 505 C CA . VAL A 1 72 ? 16.266 6.906 8.141 1 96 72 VAL A CA 1
ATOM 506 C C . VAL A 1 72 ? 16.234 7.336 6.676 1 96 72 VAL A C 1
ATOM 508 O O . VAL A 1 72 ? 15.969 6.52 5.789 1 96 72 VAL A O 1
ATOM 511 N N . PHE A 1 73 ? 16.469 8.617 6.379 1 95.88 73 PHE A N 1
ATOM 512 C CA . PHE A 1 73 ? 16.469 9.164 5.027 1 95.88 73 PHE A CA 1
ATOM 513 C C . PHE A 1 73 ? 15.164 8.82 4.309 1 95.88 73 PHE A C 1
ATOM 515 O O . PHE A 1 73 ? 15.172 8.484 3.123 1 95.88 73 PHE A O 1
ATOM 522 N N . THR A 1 74 ? 14.125 8.867 5.055 1 96.88 74 THR A N 1
ATOM 523 C CA . THR A 1 74 ? 12.844 8.32 4.613 1 96.88 74 THR A CA 1
ATOM 524 C C . THR A 1 74 ? 12.398 8.977 3.309 1 96.88 74 THR A C 1
ATOM 526 O O . THR A 1 74 ? 12.062 8.289 2.346 1 96.88 74 THR A O 1
ATOM 529 N N . PRO A 1 75 ? 12.438 10.305 3.113 1 96.69 75 PRO A N 1
ATOM 530 C CA . PRO A 1 75 ? 11.922 10.883 1.87 1 96.69 75 PRO A CA 1
ATOM 531 C C . PRO A 1 75 ? 12.727 10.453 0.645 1 96.69 75 PRO A C 1
ATOM 533 O O . PRO A 1 75 ? 12.148 10.211 -0.419 1 96.69 75 PRO A O 1
ATOM 536 N N . ILE A 1 76 ? 14.008 10.297 0.77 1 97.25 76 ILE A N 1
ATOM 537 C CA . ILE A 1 76 ? 14.883 9.953 -0.344 1 97.25 76 ILE A CA 1
ATOM 538 C C . ILE A 1 76 ? 14.68 8.484 -0.719 1 97.25 76 ILE A C 1
ATOM 540 O O . ILE A 1 76 ? 14.477 8.156 -1.891 1 97.25 76 ILE A O 1
ATOM 544 N N . VAL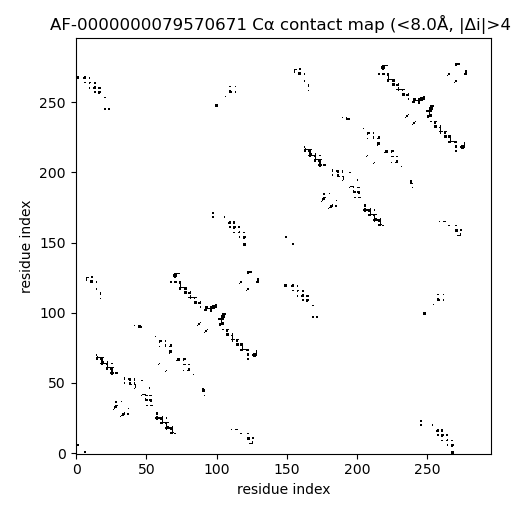 A 1 77 ? 14.719 7.676 0.288 1 98.31 77 VAL A N 1
ATOM 545 C CA . VAL A 1 77 ? 14.594 6.242 0.051 1 98.31 77 VAL A CA 1
ATOM 546 C C . VAL A 1 77 ? 13.195 5.93 -0.486 1 98.31 77 VAL A C 1
ATOM 548 O O . VAL A 1 77 ? 13.047 5.098 -1.385 1 98.31 77 VAL A O 1
ATOM 551 N N . ALA A 1 78 ? 12.242 6.574 0.059 1 98.75 78 ALA A N 1
ATOM 552 C CA . ALA A 1 78 ? 10.867 6.367 -0.397 1 98.75 78 ALA A CA 1
ATOM 553 C C . ALA A 1 78 ? 10.703 6.809 -1.848 1 98.75 78 ALA A C 1
ATOM 555 O O . ALA A 1 78 ? 9.969 6.176 -2.613 1 98.75 78 ALA A O 1
ATOM 556 N N . LEU A 1 79 ? 11.336 7.863 -2.227 1 98.5 79 LEU A N 1
ATOM 557 C CA . LEU A 1 79 ? 11.281 8.297 -3.617 1 98.5 79 LEU A CA 1
ATOM 558 C C . LEU A 1 79 ? 11.922 7.258 -4.535 1 98.5 79 LEU A C 1
ATOM 560 O O . LEU A 1 79 ? 11.383 6.953 -5.602 1 98.5 79 LEU A O 1
ATOM 564 N N . LEU A 1 80 ? 13.047 6.719 -4.16 1 98.88 80 LEU A N 1
ATOM 565 C CA . LEU A 1 80 ? 13.703 5.684 -4.945 1 98.88 80 LEU A CA 1
ATOM 566 C C . LEU A 1 80 ? 12.812 4.453 -5.078 1 98.88 80 LEU A C 1
ATOM 568 O O . LEU A 1 80 ? 12.727 3.859 -6.156 1 98.88 80 LEU A O 1
ATOM 572 N N . LEU A 1 81 ? 12.164 4.105 -4.008 1 98.94 81 LEU A N 1
ATOM 573 C CA . LEU A 1 81 ? 11.266 2.955 -4.027 1 98.94 81 LEU A CA 1
ATOM 574 C C . LEU A 1 81 ? 10.047 3.24 -4.891 1 98.94 81 LEU A C 1
ATOM 576 O O . LEU A 1 81 ? 9.523 2.34 -5.555 1 98.94 81 LEU A O 1
ATOM 580 N N . THR A 1 82 ? 9.586 4.469 -4.828 1 98.94 82 THR A N 1
ATOM 581 C CA . THR A 1 82 ? 8.508 4.867 -5.727 1 98.94 82 THR A CA 1
ATOM 582 C C . THR A 1 82 ? 8.914 4.668 -7.184 1 98.94 82 THR A C 1
ATOM 584 O O . THR A 1 82 ? 8.164 4.082 -7.969 1 98.94 82 THR A O 1
ATOM 587 N N . ILE A 1 83 ? 10.07 5.113 -7.566 1 98.88 83 ILE A N 1
ATOM 588 C CA . ILE A 1 83 ? 10.586 4.984 -8.922 1 98.88 83 ILE A CA 1
ATOM 589 C C . ILE A 1 83 ? 10.719 3.506 -9.289 1 98.88 83 ILE A C 1
ATOM 591 O O . ILE A 1 83 ? 10.344 3.094 -10.391 1 98.88 83 ILE A O 1
ATOM 595 N N . ASP A 1 84 ? 11.211 2.77 -8.367 1 98.88 84 ASP A N 1
ATOM 596 C CA . ASP A 1 84 ? 11.312 1.323 -8.531 1 98.88 84 ASP A CA 1
ATOM 597 C C . ASP A 1 84 ? 9.953 0.711 -8.867 1 98.88 84 ASP A C 1
ATOM 599 O O . ASP A 1 84 ? 9.828 -0.054 -9.828 1 98.88 84 ASP A O 1
ATOM 603 N N . MET A 1 85 ? 8.953 1.107 -8.156 1 98.94 85 MET A N 1
ATOM 604 C CA . MET A 1 85 ? 7.625 0.531 -8.352 1 98.94 85 MET A CA 1
ATOM 605 C C . MET A 1 85 ? 7.008 1.026 -9.656 1 98.94 85 MET A C 1
ATOM 607 O O . MET A 1 85 ? 6.258 0.297 -10.312 1 98.94 85 MET A O 1
ATOM 611 N N . ILE A 1 86 ? 7.258 2.248 -10.055 1 98.88 86 ILE A N 1
ATOM 612 C CA . ILE A 1 86 ? 6.801 2.744 -11.344 1 98.88 86 ILE A CA 1
ATOM 613 C C . ILE A 1 86 ? 7.398 1.895 -12.469 1 98.88 86 ILE A C 1
ATOM 615 O O . ILE A 1 86 ? 6.688 1.481 -13.391 1 98.88 86 ILE A O 1
ATOM 619 N N . GLY A 1 87 ? 8.672 1.627 -12.383 1 98.81 87 GLY A N 1
ATOM 620 C CA . GLY A 1 87 ? 9.297 0.731 -13.344 1 98.81 87 GLY A CA 1
ATOM 621 C C . GLY A 1 87 ? 8.672 -0.651 -13.359 1 98.81 87 GLY A C 1
ATOM 622 O O . GLY A 1 87 ? 8.398 -1.199 -14.43 1 98.81 87 GLY A O 1
ATOM 623 N N . ALA A 1 88 ? 8.438 -1.246 -12.211 1 98.75 88 ALA A N 1
ATOM 624 C CA . ALA A 1 88 ? 7.832 -2.572 -12.125 1 98.75 88 ALA A CA 1
ATOM 625 C C . ALA A 1 88 ? 6.445 -2.59 -12.766 1 98.75 88 ALA A C 1
ATOM 627 O O . ALA A 1 88 ? 6.113 -3.512 -13.516 1 98.75 88 ALA A O 1
ATOM 628 N N . VAL A 1 89 ? 5.645 -1.552 -12.453 1 98.88 89 VAL A N 1
ATOM 629 C CA . VAL A 1 89 ? 4.301 -1.483 -13.016 1 98.88 89 VAL A CA 1
ATOM 630 C C . VAL A 1 89 ? 4.375 -1.411 -14.539 1 98.88 89 VAL A C 1
ATOM 632 O O . VAL A 1 89 ? 3.686 -2.158 -15.234 1 98.88 89 VAL A O 1
ATOM 635 N N . PHE A 1 90 ? 5.207 -0.599 -15.039 1 98.75 90 PHE A N 1
ATOM 636 C CA . PHE A 1 90 ? 5.254 -0.311 -16.469 1 98.75 90 PHE A CA 1
ATOM 637 C C . PHE A 1 90 ? 5.836 -1.488 -17.234 1 98.75 90 PHE A C 1
ATOM 639 O O . PHE A 1 90 ? 5.328 -1.854 -18.297 1 98.75 90 PHE A O 1
ATOM 646 N N . PHE A 1 91 ? 6.832 -2.115 -16.781 1 98.62 91 PHE A N 1
ATOM 647 C CA . PHE A 1 91 ? 7.551 -3.113 -17.562 1 98.62 91 PHE A CA 1
ATOM 648 C C . PHE A 1 91 ? 7 -4.508 -17.297 1 98.62 91 PHE A C 1
ATOM 650 O O . PHE A 1 91 ? 6.992 -5.359 -18.188 1 98.62 91 PHE A O 1
ATOM 657 N N . ALA A 1 92 ? 6.488 -4.73 -16.125 1 98.06 92 ALA A N 1
ATOM 658 C CA . ALA A 1 92 ? 6.277 -6.133 -15.766 1 98.06 92 ALA A CA 1
ATOM 659 C C . ALA A 1 92 ? 4.797 -6.418 -15.523 1 98.06 92 ALA A C 1
ATOM 661 O O . ALA A 1 92 ? 4.352 -7.562 -15.648 1 98.06 92 ALA A O 1
ATOM 662 N N . HIS A 1 93 ? 3.996 -5.344 -15.156 1 98.56 93 HIS A N 1
ATOM 663 C CA . HIS A 1 93 ? 2.756 -5.758 -14.5 1 98.56 93 HIS A CA 1
ATOM 664 C C . HIS A 1 93 ? 1.542 -5.148 -15.203 1 98.56 93 HIS A C 1
ATOM 666 O O . HIS A 1 93 ? 0.446 -5.715 -15.148 1 98.56 93 HIS A O 1
ATOM 672 N N . ILE A 1 94 ? 1.699 -4.051 -15.914 1 98.19 94 ILE A N 1
ATOM 673 C CA . ILE A 1 94 ? 0.547 -3.275 -16.359 1 98.19 94 ILE A CA 1
ATOM 674 C C . ILE A 1 94 ? -0.23 -4.062 -17.406 1 98.19 94 ILE A C 1
ATOM 676 O O . ILE A 1 94 ? -1.459 -3.975 -17.484 1 98.19 94 ILE A O 1
ATOM 680 N N . SER A 1 95 ? 0.434 -4.902 -18.156 1 98.31 95 SER A N 1
ATOM 681 C C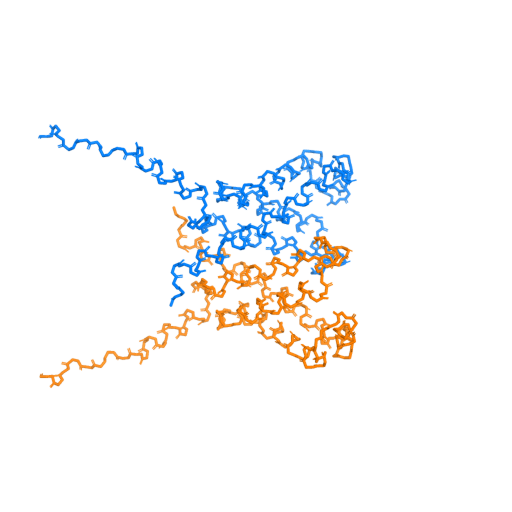A . SER A 1 95 ? -0.212 -5.656 -19.234 1 98.31 95 SER A CA 1
ATOM 682 C C . SER A 1 95 ? -1.004 -6.836 -18.672 1 98.31 95 SER A C 1
ATOM 684 O O . SER A 1 95 ? -1.789 -7.457 -19.391 1 98.31 95 SER A O 1
ATOM 686 N N . ASN A 1 96 ? -0.862 -7.148 -17.438 1 98.44 96 ASN A N 1
ATOM 687 C CA . ASN A 1 96 ? -1.473 -8.328 -16.828 1 98.44 96 ASN A CA 1
ATOM 688 C C . ASN A 1 96 ? -2.713 -7.969 -16.016 1 98.44 96 ASN A C 1
ATOM 690 O O . ASN A 1 96 ? -3.213 -8.789 -15.25 1 98.44 96 ASN A O 1
ATOM 694 N N . GLY A 1 97 ? -3.168 -6.699 -16.141 1 98.38 97 GLY A N 1
ATOM 695 C CA . GLY A 1 97 ? -4.352 -6.285 -15.406 1 98.38 97 GLY A CA 1
ATOM 696 C C . GLY A 1 97 ? -4.043 -5.84 -13.984 1 98.38 97 GLY A C 1
ATOM 697 O O . GLY A 1 97 ? -2.916 -5.434 -13.688 1 98.38 97 GLY A O 1
ATOM 698 N N . ILE A 1 98 ? -4.984 -5.91 -13.062 1 98.88 98 ILE A N 1
ATOM 699 C CA . ILE A 1 98 ? -4.875 -5.297 -11.75 1 98.88 98 ILE A CA 1
ATOM 700 C C . ILE A 1 98 ? -4.375 -6.328 -10.734 1 98.88 98 ILE A C 1
ATOM 702 O O . ILE A 1 98 ? -3.484 -6.043 -9.938 1 98.88 98 ILE A O 1
ATOM 706 N N . PHE A 1 99 ? -4.805 -7.562 -10.844 1 98.69 99 PHE A N 1
ATOM 707 C CA . PHE A 1 99 ? -4.684 -8.523 -9.75 1 98.69 99 PHE A CA 1
ATOM 708 C C . PHE A 1 99 ? -3.309 -9.18 -9.758 1 98.69 99 PHE A C 1
ATOM 710 O O . PHE A 1 99 ? -2.871 -9.703 -10.781 1 98.69 99 PHE A O 1
ATOM 717 N N . VAL A 1 100 ? -2.709 -9.297 -8.633 1 98.44 100 VAL A N 1
ATOM 718 C CA . VAL A 1 100 ? -1.337 -9.766 -8.484 1 98.44 100 VAL A CA 1
ATOM 719 C C . VAL A 1 100 ? -1.285 -11.281 -8.703 1 98.44 100 VAL A C 1
ATOM 721 O O . VAL A 1 100 ? -0.265 -11.812 -9.141 1 98.44 100 VAL A O 1
ATOM 724 N N . THR A 1 101 ? -2.34 -11.977 -8.461 1 95.81 101 THR A N 1
ATOM 725 C CA . THR A 1 101 ? -2.379 -13.422 -8.664 1 95.81 101 THR A CA 1
ATOM 726 C C . THR A 1 101 ? -2.168 -13.766 -10.133 1 95.81 101 THR A C 1
ATOM 728 O O . THR A 1 101 ? -1.749 -14.875 -10.461 1 95.81 101 THR A O 1
ATOM 731 N N . ASN A 1 102 ? -2.387 -12.836 -11.023 1 97 102 ASN A N 1
ATOM 732 C CA . ASN A 1 102 ? -2.131 -13.008 -12.453 1 97 102 ASN A CA 1
ATOM 733 C C . ASN A 1 102 ? -0.91 -12.211 -12.898 1 97 102 ASN A C 1
ATOM 735 O O . ASN A 1 102 ? -0.737 -11.953 -14.094 1 97 102 ASN A O 1
ATOM 739 N N . GLY A 1 103 ? -0.168 -11.711 -11.938 1 97.88 103 GLY A N 1
ATOM 740 C CA . GLY A 1 103 ? 0.976 -10.875 -12.266 1 97.88 103 GLY A CA 1
ATOM 741 C C . GLY A 1 103 ? 0.615 -9.406 -12.438 1 97.88 103 GLY A C 1
ATOM 742 O O . GLY A 1 103 ? 1.388 -8.641 -13.016 1 97.88 103 GLY A O 1
ATOM 743 N N . GLY A 1 104 ? -0.553 -8.992 -12 1 98.75 104 GLY A N 1
ATOM 744 C CA . GLY A 1 104 ? -1.065 -7.645 -12.18 1 98.75 104 GLY A CA 1
ATOM 745 C C . GLY A 1 104 ? -0.352 -6.621 -11.312 1 98.75 104 GLY A C 1
ATOM 746 O O . GLY A 1 104 ? 0.552 -6.965 -10.547 1 98.75 104 GLY A O 1
ATOM 747 N N . TRP A 1 105 ? -0.817 -5.363 -11.406 1 98.88 105 TRP A N 1
ATOM 748 C CA . TRP A 1 105 ? 0.011 -4.262 -10.93 1 98.88 105 TRP A CA 1
ATOM 749 C C . TRP A 1 105 ? -0.387 -3.855 -9.516 1 98.88 105 TRP A C 1
ATOM 751 O O . TRP A 1 105 ? 0.241 -2.98 -8.914 1 98.88 105 TRP A O 1
ATOM 761 N N . GLU A 1 106 ? -1.338 -4.426 -8.898 1 98.88 106 GLU A N 1
ATOM 762 C CA . GLU A 1 106 ? -1.905 -3.869 -7.676 1 98.88 106 GLU A CA 1
ATOM 763 C C . GLU A 1 106 ? -0.867 -3.818 -6.559 1 98.88 106 GLU A C 1
ATOM 765 O O . GLU A 1 106 ? -0.785 -2.832 -5.824 1 98.88 106 GLU A O 1
ATOM 770 N N . LEU A 1 107 ? -0.077 -4.867 -6.402 1 98.88 107 LEU A N 1
ATOM 771 C CA . LEU A 1 107 ? 0.902 -4.84 -5.32 1 98.88 107 LEU A CA 1
ATOM 772 C C . LEU A 1 107 ? 1.942 -3.75 -5.555 1 98.88 107 LEU A C 1
ATOM 774 O O . LEU A 1 107 ? 2.186 -2.918 -4.68 1 98.88 107 LEU A O 1
ATOM 778 N N . ALA A 1 108 ? 2.531 -3.773 -6.766 1 98.94 108 ALA A N 1
ATOM 779 C CA . ALA A 1 108 ? 3.51 -2.74 -7.094 1 98.94 108 ALA A CA 1
ATOM 780 C C . ALA A 1 108 ? 2.887 -1.35 -7.016 1 98.94 108 ALA A C 1
ATOM 782 O O . ALA A 1 108 ? 3.533 -0.398 -6.566 1 98.94 108 ALA A O 1
ATOM 783 N N . GLY A 1 109 ? 1.66 -1.255 -7.477 1 98.94 109 GLY A N 1
ATOM 784 C CA . GLY A 1 109 ? 0.961 0.019 -7.438 1 98.94 109 GLY A CA 1
ATOM 785 C C . GLY A 1 109 ? 0.774 0.558 -6.031 1 98.94 109 GLY A C 1
ATOM 786 O O . GLY A 1 109 ? 1.044 1.732 -5.77 1 98.94 109 GLY A O 1
ATOM 787 N N . ILE A 1 110 ? 0.354 -0.276 -5.133 1 98.94 110 ILE A N 1
ATOM 788 C CA . ILE A 1 110 ? 0.088 0.186 -3.773 1 98.94 110 ILE A CA 1
ATOM 789 C C . ILE A 1 110 ? 1.407 0.442 -3.049 1 98.94 110 ILE A C 1
ATOM 791 O O . ILE A 1 110 ? 1.513 1.377 -2.25 1 98.94 110 ILE A O 1
ATOM 795 N N . LEU A 1 111 ? 2.408 -0.402 -3.295 1 98.94 111 LEU A N 1
ATOM 796 C CA . LEU A 1 111 ? 3.732 -0.146 -2.738 1 98.94 111 LEU A CA 1
ATOM 797 C C . LEU A 1 111 ? 4.277 1.192 -3.225 1 98.94 111 LEU A C 1
ATOM 799 O O . LEU A 1 111 ? 4.871 1.946 -2.449 1 98.94 111 LEU A O 1
ATOM 803 N N . GLY A 1 112 ? 4.105 1.462 -4.535 1 98.94 112 GLY A N 1
ATOM 804 C CA . GLY A 1 112 ? 4.504 2.752 -5.07 1 98.94 112 GLY A CA 1
ATOM 805 C C . GLY A 1 112 ? 3.756 3.916 -4.449 1 98.94 112 GLY A C 1
ATOM 806 O O . GLY A 1 112 ? 4.355 4.938 -4.109 1 98.94 112 GLY A O 1
ATOM 807 N N . ALA A 1 113 ? 2.488 3.742 -4.297 1 98.88 113 ALA A N 1
ATOM 808 C CA . ALA A 1 113 ? 1.631 4.797 -3.764 1 98.88 113 ALA A CA 1
ATOM 809 C C . ALA A 1 113 ? 2.012 5.141 -2.326 1 98.88 113 ALA A C 1
ATOM 811 O O . ALA A 1 113 ? 2.139 6.316 -1.976 1 98.88 113 ALA A O 1
ATOM 812 N N . ILE A 1 114 ? 2.168 4.125 -1.495 1 98.81 114 ILE A N 1
ATOM 813 C CA . ILE A 1 114 ? 2.469 4.398 -0.094 1 98.81 114 ILE A CA 1
ATOM 814 C C . ILE A 1 114 ? 3.891 4.941 0.032 1 98.81 114 ILE A C 1
ATOM 816 O O . ILE A 1 114 ? 4.168 5.785 0.888 1 98.81 114 ILE A O 1
ATOM 820 N N . SER A 1 115 ? 4.82 4.453 -0.805 1 98.88 115 SER A N 1
ATOM 821 C CA . SER A 1 115 ? 6.164 5.02 -0.84 1 98.88 115 SER A CA 1
ATOM 822 C C . SER A 1 115 ? 6.133 6.492 -1.232 1 98.88 115 SER A C 1
ATOM 824 O O . SER A 1 115 ? 6.867 7.309 -0.669 1 98.88 115 SER A O 1
ATOM 826 N N . LEU A 1 116 ? 5.293 6.82 -2.191 1 98.44 116 LEU A N 1
ATOM 827 C CA . LEU A 1 116 ? 5.133 8.211 -2.609 1 98.44 116 LEU A CA 1
ATOM 828 C C . LEU A 1 116 ? 4.664 9.078 -1.445 1 98.44 116 LEU A C 1
ATOM 830 O O . LEU A 1 116 ? 5.141 10.203 -1.271 1 98.44 116 LEU A O 1
ATOM 834 N N . VAL A 1 117 ? 3.762 8.555 -0.674 1 97.25 117 VAL A N 1
ATOM 835 C CA . VAL A 1 117 ? 3.277 9.273 0.5 1 97.25 117 VAL A CA 1
ATOM 836 C C . VAL A 1 117 ? 4.438 9.555 1.451 1 97.25 117 VAL A C 1
ATOM 838 O O . VAL A 1 117 ? 4.609 10.688 1.914 1 97.25 117 VAL A O 1
ATOM 841 N N . PHE A 1 118 ? 5.293 8.586 1.664 1 96.81 118 PHE A N 1
ATOM 842 C CA . PHE A 1 118 ? 6.41 8.766 2.582 1 96.81 118 PHE A CA 1
ATOM 843 C C . PHE A 1 118 ? 7.469 9.68 1.977 1 96.81 118 PHE A C 1
ATOM 845 O O . PHE A 1 118 ? 8.195 10.367 2.703 1 96.81 118 PHE A O 1
ATOM 852 N N . ALA A 1 119 ? 7.566 9.742 0.646 1 97.38 119 ALA A N 1
ATOM 853 C CA . ALA A 1 119 ? 8.516 10.625 -0.017 1 97.38 119 ALA A CA 1
ATOM 854 C C . ALA A 1 119 ? 8.18 12.094 0.244 1 97.38 119 ALA A C 1
ATOM 856 O O . ALA A 1 119 ? 9.07 12.938 0.32 1 97.38 119 ALA A O 1
ATOM 857 N N . VAL A 1 120 ? 6.863 12.336 0.465 1 94.44 120 VAL A N 1
ATOM 858 C CA . VAL A 1 120 ? 6.477 13.742 0.531 1 94.44 120 VAL A CA 1
ATOM 859 C C . VAL A 1 120 ? 6.145 14.125 1.973 1 94.44 120 VAL A C 1
ATOM 861 O O . VAL A 1 120 ? 6.277 15.281 2.361 1 94.44 120 VAL A O 1
ATOM 864 N N . ILE A 1 121 ? 5.695 13.141 2.803 1 90.25 121 ILE A N 1
ATOM 865 C CA . ILE A 1 121 ? 5.273 13.453 4.164 1 90.25 121 ILE A CA 1
ATOM 866 C C . ILE A 1 121 ? 6.43 13.195 5.133 1 90.25 121 ILE A C 1
ATOM 868 O O . ILE A 1 121 ? 6.508 13.82 6.191 1 90.25 121 ILE A O 1
ATOM 872 N N . GLY A 1 122 ? 7.277 12.281 4.75 1 89.88 122 GLY A N 1
ATOM 873 C CA . GLY A 1 122 ? 8.406 11.984 5.617 1 89.88 122 GLY A CA 1
ATOM 874 C C . GLY A 1 122 ? 8.148 10.82 6.551 1 89.88 122 GLY A C 1
ATOM 875 O O . GLY A 1 122 ? 7.211 10.039 6.34 1 89.88 122 GLY A O 1
ATOM 876 N N . ALA A 1 123 ? 9 10.703 7.586 1 85.12 123 ALA A N 1
ATOM 877 C CA . ALA A 1 123 ? 9.102 9.477 8.375 1 85.12 123 ALA A CA 1
ATOM 878 C C . ALA A 1 123 ? 8.125 9.492 9.539 1 85.12 123 ALA A C 1
ATOM 880 O O . ALA A 1 123 ? 7.844 8.453 10.141 1 85.12 123 ALA A O 1
ATOM 881 N N . GLY A 1 124 ? 7.578 10.562 9.883 1 83.06 124 GLY A N 1
ATOM 882 C CA . GLY A 1 124 ? 6.844 10.719 11.125 1 83.06 124 GLY A CA 1
ATOM 883 C C . GLY A 1 124 ? 7.742 10.977 12.32 1 83.06 124 GLY A C 1
ATOM 884 O O . GLY A 1 124 ? 8.961 11.086 12.18 1 83.06 124 GLY A O 1
ATOM 885 N N . ALA A 1 125 ? 7.172 11.031 13.461 1 82.19 125 ALA A N 1
ATOM 886 C CA . ALA A 1 125 ? 7.891 11.5 14.641 1 82.19 125 ALA A CA 1
ATOM 887 C C . ALA A 1 125 ? 8.766 10.398 15.234 1 82.19 125 ALA A C 1
ATOM 889 O O . ALA A 1 125 ? 9.797 10.672 15.844 1 82.19 125 ALA A O 1
ATOM 890 N N . TYR A 1 126 ? 8.375 9.195 15.109 1 84.88 126 TYR A N 1
ATOM 891 C CA . TYR A 1 126 ? 9.117 8.062 15.656 1 84.88 126 TYR A CA 1
ATOM 892 C C . TYR A 1 126 ? 10.07 7.48 14.617 1 84.88 126 TYR A C 1
ATOM 894 O O . TYR A 1 126 ? 9.844 6.387 14.102 1 84.88 126 TYR A O 1
ATOM 902 N N . SER A 1 127 ? 11.125 8.266 14.383 1 90.75 127 SER A N 1
ATOM 903 C CA . SER A 1 127 ? 12.055 7.914 13.32 1 90.75 127 SER A CA 1
ATOM 904 C C . SER A 1 127 ? 13.461 8.414 13.633 1 90.75 127 SER A C 1
ATOM 906 O O . SER A 1 127 ? 13.633 9.344 14.43 1 90.75 127 SER A O 1
ATOM 908 N N . VAL A 1 128 ? 14.406 7.781 13.055 1 88.44 128 VAL A N 1
ATOM 909 C CA . VAL A 1 128 ? 15.781 8.266 13.133 1 88.44 128 VAL A CA 1
ATOM 910 C C . VAL A 1 128 ? 15.891 9.633 12.477 1 88.44 128 VAL A C 1
ATOM 912 O O . VAL A 1 128 ? 16.641 10.492 12.938 1 88.44 128 VAL A O 1
ATOM 915 N N . ASP A 1 129 ? 15.172 9.852 11.461 1 85.94 129 ASP A N 1
ATOM 916 C CA . ASP A 1 129 ? 15.141 11.156 10.805 1 85.94 129 ASP A CA 1
ATOM 917 C C . ASP A 1 129 ? 14.812 12.266 11.805 1 85.94 129 ASP A C 1
ATOM 919 O O . ASP A 1 129 ? 15.359 13.367 11.719 1 85.94 129 ASP A O 1
ATOM 923 N N . GLN A 1 130 ? 13.836 11.938 12.695 1 80.88 130 GLN A N 1
ATOM 924 C CA . GLN A 1 130 ? 13.43 12.922 13.695 1 80.88 130 GLN A CA 1
ATOM 925 C C . GLN A 1 130 ? 14.57 13.227 14.664 1 80.88 130 GLN A C 1
ATOM 927 O O . GLN A 1 130 ? 14.781 14.383 15.031 1 80.88 130 GLN A O 1
ATOM 932 N N . VAL A 1 131 ? 15.266 12.195 14.992 1 80.44 131 VAL A N 1
ATOM 933 C CA . VAL A 1 131 ? 16.359 12.352 15.938 1 80.44 131 VAL A CA 1
ATOM 934 C C . VAL A 1 131 ? 17.531 13.086 15.273 1 80.44 131 VAL A C 1
ATOM 936 O O . VAL A 1 131 ? 18.125 13.984 15.867 1 80.44 131 VAL A O 1
ATOM 939 N N . LEU A 1 132 ? 17.766 12.797 14.07 1 76.5 132 LEU A N 1
ATOM 940 C CA . LEU A 1 132 ? 18.875 13.398 13.328 1 76.5 132 LEU A CA 1
ATOM 941 C C . LEU A 1 132 ? 18.547 14.844 12.961 1 76.5 132 LEU A C 1
ATOM 943 O O . LEU A 1 132 ? 19.438 15.703 12.953 1 76.5 132 LEU A O 1
ATOM 947 N N . GLY A 1 133 ? 17.312 15.078 12.484 1 70.62 133 GLY A N 1
ATOM 948 C CA . GLY A 1 133 ? 16.906 16.453 12.203 1 70.62 133 GLY A CA 1
ATOM 949 C C . GLY A 1 133 ? 17.031 17.359 13.406 1 70.62 133 GLY A C 1
ATOM 950 O O . GLY A 1 133 ? 17.516 18.484 13.281 1 70.62 133 GLY A O 1
ATOM 951 N N . LYS A 1 134 ? 16.625 16.766 14.461 1 63.22 134 LYS A N 1
ATOM 952 C CA . LYS A 1 134 ? 16.766 17.531 15.703 1 63.22 134 LYS A CA 1
ATOM 953 C C . LYS A 1 134 ? 18.219 17.766 16.047 1 63.22 134 LYS A C 1
ATOM 955 O O . LYS A 1 134 ? 18.594 18.859 16.484 1 63.22 134 LYS A O 1
ATOM 960 N N . LYS A 1 135 ? 18.938 16.797 15.828 1 60.03 135 LYS A N 1
ATOM 961 C CA . LYS A 1 135 ? 20.359 16.922 16.156 1 60.03 135 LYS A CA 1
ATOM 962 C C . LYS A 1 135 ? 21.062 17.891 15.219 1 60.03 135 LYS A C 1
ATOM 964 O O . LYS A 1 135 ? 21.922 18.656 15.648 1 60.03 135 LYS A O 1
ATOM 969 N N . LEU A 1 136 ? 20.625 17.781 14.094 1 55.66 136 LEU A N 1
ATOM 970 C CA . LEU A 1 136 ? 21.266 18.688 13.141 1 55.66 136 LEU A CA 1
ATOM 971 C C . LEU A 1 136 ? 20.859 20.141 13.414 1 55.66 136 LEU A C 1
ATOM 973 O O . LEU A 1 136 ? 21.625 21.062 13.156 1 55.66 136 LEU A O 1
ATOM 977 N N . THR A 1 137 ? 19.578 20.266 13.836 1 49.28 137 THR A N 1
ATOM 978 C CA . THR A 1 137 ? 19.141 21.609 14.211 1 49.28 137 THR A CA 1
ATOM 979 C C . THR A 1 137 ? 19.875 22.094 15.461 1 49.28 137 THR A C 1
ATOM 981 O O . THR A 1 137 ? 20.188 23.281 15.594 1 49.28 137 THR A O 1
ATOM 984 N N . PHE A 1 138 ? 20.125 21.172 16.391 1 49.88 138 PHE A N 1
ATOM 985 C CA . PHE A 1 138 ? 20.875 21.531 17.578 1 49.88 138 PHE A CA 1
ATOM 986 C C . PHE A 1 138 ? 22.312 21.859 17.234 1 49.88 138 PHE A C 1
ATOM 988 O O . PHE A 1 138 ? 22.953 22.703 17.891 1 49.88 138 PHE A O 1
ATOM 995 N N . LEU A 1 139 ? 22.75 21.172 16.25 1 47.09 139 LEU A N 1
ATOM 996 C CA . LEU A 1 139 ? 24.094 21.516 15.812 1 47.09 139 LEU A CA 1
ATOM 997 C C . LEU A 1 139 ? 24.094 22.844 15.07 1 47.09 139 LEU A C 1
ATOM 999 O O . LEU A 1 139 ? 25.156 23.406 14.781 1 47.09 139 LEU A O 1
ATOM 1003 N N . ARG A 1 140 ? 22.891 23.219 14.656 1 49.12 140 ARG A N 1
ATOM 1004 C CA . ARG A 1 140 ? 22.828 24.578 14.109 1 49.12 140 ARG A CA 1
ATOM 1005 C C . ARG A 1 140 ? 22.766 25.609 15.219 1 49.12 140 ARG A C 1
ATOM 1007 O O . ARG A 1 140 ? 21.734 25.781 15.867 1 49.12 140 ARG A O 1
ATOM 1014 N N . SER A 1 141 ? 23.828 25.703 16.109 1 46 141 SER A N 1
ATOM 1015 C CA . SER A 1 141 ? 24.094 26.656 17.188 1 46 141 SER A CA 1
ATOM 1016 C C . SER A 1 141 ? 23.641 28.062 16.797 1 46 141 SER A C 1
ATOM 1018 O O . SER A 1 141 ? 23.906 28.516 15.688 1 46 141 SER A O 1
ATOM 1020 N N . PRO A 1 142 ? 22.703 28.688 17.484 1 46.12 142 PRO A N 1
ATOM 1021 C CA . PRO A 1 142 ? 22.516 30.109 17.234 1 46.12 142 PRO A CA 1
ATOM 1022 C C . PRO A 1 142 ? 23.844 30.875 17.172 1 46.12 142 PRO A C 1
ATOM 1024 O O . PRO A 1 142 ? 24.734 30.641 17.984 1 46.12 142 PRO A O 1
ATOM 1027 N N . LEU A 1 143 ? 24.281 31.266 16.047 1 46.88 143 LEU A N 1
ATOM 1028 C CA . LEU A 1 143 ? 25.375 32.25 16.047 1 46.88 143 LEU A CA 1
ATOM 1029 C C . LEU A 1 143 ? 25.125 33.344 17.078 1 46.88 143 LEU A C 1
ATOM 1031 O O . LEU A 1 143 ? 23.984 33.75 17.281 1 46.88 143 LEU A O 1
ATOM 1035 N N . PRO A 1 144 ? 25.891 33.531 18.141 1 45.38 144 PRO A N 1
ATOM 1036 C CA . PRO A 1 144 ? 25.75 34.594 19.156 1 45.38 144 PRO A CA 1
ATOM 1037 C C . PRO A 1 144 ? 25.438 35.969 18.547 1 45.38 144 PRO A C 1
ATOM 1039 O O . PRO A 1 144 ? 25.984 36.312 17.5 1 45.38 144 PRO A O 1
ATOM 1042 N N . ALA A 1 145 ? 24.266 36.531 18.734 1 49.94 145 ALA A N 1
ATOM 1043 C CA . ALA A 1 145 ? 23.859 37.875 18.375 1 49.94 145 ALA A CA 1
ATOM 1044 C C . ALA A 1 145 ? 24.859 38.906 18.875 1 49.94 145 ALA A C 1
ATOM 1046 O O . ALA A 1 145 ? 24.547 40.094 18.969 1 49.94 145 ALA A O 1
ATOM 1047 N N . GLY A 1 146 ? 25.984 38.5 19.422 1 38.59 146 GLY A N 1
ATOM 1048 C CA . GLY A 1 146 ? 26.828 39.531 20.031 1 38.59 146 GLY A CA 1
ATOM 1049 C C . GLY A 1 146 ? 27.219 40.625 19.062 1 38.59 146 GLY A C 1
ATOM 1050 O O . GLY A 1 146 ? 27.328 41.781 19.453 1 38.59 146 GLY A O 1
ATOM 1051 N N . SER A 1 147 ? 27.938 40.375 17.938 1 36.94 147 SER A N 1
ATOM 1052 C CA . SER A 1 147 ? 28.906 41.438 17.641 1 36.94 147 SER A CA 1
ATOM 1053 C C . SER A 1 147 ? 28.25 42.625 16.969 1 36.94 147 SER A C 1
ATOM 1055 O O . SER A 1 147 ? 28.938 43.594 16.578 1 36.94 147 SER A O 1
ATOM 1057 N N . ARG A 1 148 ? 26.766 42.938 17.062 1 29.77 148 ARG A N 1
ATOM 1058 C CA . ARG A 1 148 ? 26.641 44.375 16.812 1 29.77 148 ARG A CA 1
ATOM 1059 C C . ARG A 1 148 ? 26.719 45.156 18.125 1 29.77 148 ARG A C 1
ATOM 1061 O O . ARG A 1 148 ? 26.391 44.656 19.188 1 29.77 148 ARG A O 1
ATOM 1068 N N . MET B 1 1 ? 10.508 20.844 3.447 1 59.31 1 MET B N 1
ATOM 1069 C CA . MET B 1 1 ? 9.117 20.391 3.453 1 59.31 1 MET B CA 1
ATOM 1070 C C . MET B 1 1 ? 8.508 20.5 2.061 1 59.31 1 MET B C 1
ATOM 1072 O O . MET B 1 1 ? 8.766 21.453 1.333 1 59.31 1 MET B O 1
ATOM 1076 N N . SER B 1 2 ? 8.008 19.359 1.614 1 74.56 2 SER B N 1
ATOM 1077 C CA . SER B 1 2 ? 7.406 19.406 0.286 1 74.56 2 SER B CA 1
ATOM 1078 C C . SER B 1 2 ? 6.32 20.469 0.203 1 74.56 2 SER B C 1
ATOM 1080 O O . SER B 1 2 ? 5.672 20.781 1.204 1 74.56 2 SER B O 1
ATOM 1082 N N . ASN B 1 3 ? 6.234 21.203 -0.897 1 86.38 3 ASN B N 1
ATOM 1083 C CA . ASN B 1 3 ? 5.191 22.203 -1.085 1 86.38 3 ASN B CA 1
ATOM 1084 C C . ASN B 1 3 ? 3.801 21.562 -1.07 1 86.38 3 ASN B C 1
ATOM 1086 O O . ASN B 1 3 ? 3.641 20.406 -1.421 1 86.38 3 ASN B O 1
ATOM 1090 N N . PRO B 1 4 ? 2.914 22.359 -0.652 1 87.31 4 PRO B N 1
ATOM 1091 C CA . PRO B 1 4 ? 1.559 21.844 -0.452 1 87.31 4 PRO B CA 1
ATOM 1092 C C . PRO B 1 4 ? 0.978 21.203 -1.714 1 87.31 4 PRO B C 1
ATOM 1094 O O . PRO B 1 4 ? 0.225 20.234 -1.629 1 87.31 4 PRO B O 1
ATOM 1097 N N . VAL B 1 5 ? 1.289 21.688 -2.881 1 90.44 5 VAL B N 1
ATOM 1098 C CA . VAL B 1 5 ? 0.767 21.141 -4.129 1 90.44 5 VAL B CA 1
ATOM 1099 C C . VAL B 1 5 ? 1.301 19.719 -4.34 1 90.44 5 VAL B C 1
ATOM 1101 O O . VAL B 1 5 ? 0.548 18.812 -4.699 1 90.44 5 VAL B O 1
ATOM 1104 N N . THR B 1 6 ? 2.586 19.531 -4.066 1 92.31 6 THR B N 1
ATOM 1105 C CA . THR B 1 6 ? 3.219 18.234 -4.219 1 92.31 6 THR B CA 1
ATOM 1106 C C . THR B 1 6 ? 2.611 17.219 -3.252 1 92.31 6 THR B C 1
ATOM 1108 O O . THR B 1 6 ? 2.326 16.078 -3.633 1 92.31 6 THR B O 1
ATOM 1111 N N . VAL B 1 7 ? 2.434 17.641 -2.053 1 93.69 7 VAL B N 1
ATOM 1112 C CA . VAL B 1 7 ? 1.845 16.781 -1.039 1 93.69 7 VAL B CA 1
ATOM 1113 C C . VAL B 1 7 ? 0.427 16.391 -1.451 1 93.69 7 VAL B C 1
ATOM 1115 O O . VAL B 1 7 ? 0.058 15.211 -1.397 1 93.69 7 VAL B O 1
ATOM 1118 N N . ASN B 1 8 ? -0.314 17.344 -1.919 1 93.81 8 ASN B N 1
ATOM 1119 C CA . ASN B 1 8 ? -1.7 17.078 -2.297 1 93.81 8 ASN B CA 1
ATOM 1120 C C . ASN B 1 8 ? -1.79 16.156 -3.504 1 93.81 8 ASN B C 1
ATOM 1122 O O . ASN B 1 8 ? -2.688 15.312 -3.58 1 93.81 8 ASN B O 1
ATOM 1126 N N . ILE B 1 9 ? -0.924 16.312 -4.406 1 96.19 9 ILE B N 1
ATOM 1127 C CA . ILE B 1 9 ? -0.906 15.445 -5.586 1 96.19 9 ILE B CA 1
ATOM 1128 C C . ILE B 1 9 ? -0.538 14.023 -5.176 1 96.19 9 ILE B C 1
ATOM 1130 O O . ILE B 1 9 ? -1.155 13.062 -5.633 1 96.19 9 ILE B O 1
ATOM 1134 N N . ALA B 1 10 ? 0.466 13.906 -4.324 1 96.31 10 ALA B N 1
ATOM 1135 C CA . ALA B 1 10 ? 0.877 12.594 -3.848 1 96.31 10 ALA B CA 1
ATOM 1136 C C . ALA B 1 10 ? -0.267 11.891 -3.121 1 96.31 10 ALA B C 1
ATOM 1138 O O . ALA B 1 10 ? -0.514 10.703 -3.342 1 96.31 10 ALA B O 1
ATOM 1139 N N . LEU B 1 11 ? -0.953 12.617 -2.283 1 96.31 11 LEU B N 1
ATOM 1140 C CA . LEU B 1 11 ? -2.061 12.039 -1.531 1 96.31 11 LEU B CA 1
ATOM 1141 C C . LEU B 1 11 ? -3.213 11.672 -2.459 1 96.31 11 LEU B C 1
ATOM 1143 O O . LEU B 1 11 ? -3.883 10.656 -2.244 1 96.31 11 LEU B O 1
ATOM 1147 N N . LEU B 1 12 ? -3.438 12.469 -3.486 1 97.38 12 LEU B N 1
ATOM 1148 C CA . LEU B 1 12 ? -4.469 12.164 -4.469 1 97.38 12 LEU B CA 1
ATOM 1149 C C . LEU B 1 12 ? -4.141 10.875 -5.215 1 97.38 12 LEU B C 1
ATOM 1151 O O . LEU B 1 12 ? -4.996 9.992 -5.348 1 97.38 12 LEU B O 1
ATOM 1155 N N . VAL B 1 13 ? -2.93 10.773 -5.707 1 98.5 13 VAL B N 1
ATOM 1156 C CA . VAL B 1 13 ? -2.508 9.586 -6.449 1 98.5 13 VAL B CA 1
ATOM 1157 C C . VAL B 1 13 ? -2.641 8.352 -5.57 1 98.5 13 VAL B C 1
ATOM 1159 O O . VAL B 1 13 ? -3.219 7.344 -5.984 1 98.5 13 VAL B O 1
ATOM 1162 N N . ALA B 1 14 ? -2.139 8.461 -4.363 1 98.69 14 ALA B N 1
ATOM 1163 C CA . ALA B 1 14 ? -2.176 7.332 -3.438 1 98.69 14 ALA B CA 1
ATOM 1164 C C . ALA B 1 14 ? -3.613 6.922 -3.131 1 98.69 14 ALA B C 1
ATOM 1166 O O . ALA B 1 14 ? -3.934 5.73 -3.107 1 98.69 14 ALA B O 1
ATOM 1167 N N . ARG B 1 15 ? -4.43 7.875 -2.881 1 98.5 15 ARG B N 1
ATOM 1168 C CA . ARG B 1 15 ? -5.828 7.625 -2.551 1 98.5 15 ARG B CA 1
ATOM 1169 C C . ARG B 1 15 ? -6.555 6.949 -3.711 1 98.5 15 ARG B C 1
ATOM 1171 O O . ARG B 1 15 ? -7.281 5.977 -3.512 1 98.5 15 ARG B O 1
ATOM 1178 N N . VAL B 1 16 ? -6.367 7.438 -4.918 1 98.88 16 VAL B N 1
ATOM 1179 C CA . VAL B 1 16 ? -7.051 6.914 -6.094 1 98.88 16 VAL B CA 1
ATOM 1180 C C . VAL B 1 16 ? -6.547 5.504 -6.402 1 98.88 16 VAL B C 1
ATOM 1182 O O . VAL B 1 16 ? -7.34 4.602 -6.676 1 98.88 16 VAL B O 1
ATOM 1185 N N . VAL B 1 17 ? -5.242 5.273 -6.375 1 98.94 17 VAL B N 1
ATOM 1186 C CA . VAL B 1 17 ? -4.688 3.947 -6.613 1 98.94 17 VAL B CA 1
ATOM 1187 C C . VAL B 1 17 ? -5.254 2.959 -5.598 1 98.94 17 VAL B C 1
ATOM 1189 O O . VAL B 1 17 ? -5.676 1.858 -5.961 1 98.94 17 VAL B O 1
ATOM 1192 N N . THR B 1 18 ? -5.27 3.379 -4.344 1 98.94 18 THR B N 1
ATOM 1193 C CA . THR B 1 18 ? -5.801 2.531 -3.281 1 98.94 18 THR B CA 1
ATOM 1194 C C . THR B 1 18 ? -7.277 2.229 -3.514 1 98.94 18 THR B C 1
ATOM 1196 O O . THR B 1 18 ? -7.707 1.078 -3.398 1 98.94 18 THR B O 1
ATOM 1199 N N . GLY B 1 19 ? -8.031 3.268 -3.85 1 98.94 19 GLY B N 1
ATOM 1200 C CA . GLY B 1 19 ? -9.445 3.08 -4.125 1 98.94 19 GLY B CA 1
ATOM 1201 C C . GLY B 1 19 ? -9.711 2.145 -5.289 1 98.94 19 GLY B C 1
ATOM 1202 O O . GLY B 1 19 ? -10.617 1.308 -5.23 1 98.94 19 GLY B O 1
ATOM 1203 N N . VAL B 1 20 ? -8.977 2.26 -6.336 1 98.94 20 VAL B N 1
ATOM 1204 C CA . VAL B 1 20 ? -9.133 1.427 -7.523 1 98.94 20 VAL B CA 1
ATOM 1205 C C . VAL B 1 20 ? -8.898 -0.038 -7.164 1 98.94 20 VAL B C 1
ATOM 1207 O O . VAL B 1 20 ? -9.641 -0.92 -7.598 1 98.94 20 VAL B O 1
ATOM 1210 N N . VAL B 1 21 ? -7.871 -0.31 -6.355 1 98.94 21 VAL B N 1
ATOM 1211 C CA . VAL B 1 21 ? -7.551 -1.688 -5.996 1 98.94 21 VAL B CA 1
ATOM 1212 C C . VAL B 1 21 ? -8.672 -2.275 -5.145 1 98.94 21 VAL B C 1
ATOM 1214 O O . VAL B 1 21 ? -9.125 -3.393 -5.391 1 98.94 21 VAL B O 1
ATOM 1217 N N . PHE B 1 22 ? -9.125 -1.512 -4.105 1 99 22 PHE B N 1
ATOM 1218 C CA . PHE B 1 22 ? -10.219 -2.016 -3.291 1 99 22 PHE B CA 1
ATOM 1219 C C . PHE B 1 22 ? -11.469 -2.238 -4.145 1 99 22 PHE B C 1
ATOM 1221 O O . PHE B 1 22 ? -12.164 -3.24 -3.98 1 99 22 PHE B O 1
ATOM 1228 N N . LEU B 1 23 ? -11.766 -1.296 -5.035 1 98.94 23 LEU B N 1
ATOM 1229 C CA . LEU B 1 23 ? -12.922 -1.422 -5.906 1 98.94 23 LEU B CA 1
ATOM 1230 C C . LEU B 1 23 ? -12.82 -2.674 -6.77 1 98.94 23 LEU B C 1
ATOM 1232 O O . LEU B 1 23 ? -13.805 -3.402 -6.934 1 98.94 23 LEU B O 1
ATOM 1236 N N . ALA B 1 24 ? -11.703 -2.93 -7.344 1 98.94 24 ALA B N 1
ATOM 1237 C CA . ALA B 1 24 ? -11.492 -4.129 -8.156 1 98.94 24 ALA B CA 1
ATOM 1238 C C . ALA B 1 24 ? -11.781 -5.391 -7.348 1 98.94 24 ALA B C 1
ATOM 1240 O O . ALA B 1 24 ? -12.43 -6.312 -7.844 1 98.94 24 ALA B O 1
ATOM 1241 N N . HIS B 1 25 ? -11.32 -5.445 -6.129 1 98.88 25 HIS B N 1
ATOM 1242 C CA . HIS B 1 25 ? -11.555 -6.609 -5.281 1 98.88 25 HIS B CA 1
ATOM 1243 C C . HIS B 1 25 ? -13.039 -6.754 -4.938 1 98.88 25 HIS B C 1
ATOM 1245 O O . HIS B 1 25 ? -13.57 -7.863 -4.906 1 98.88 25 HIS B O 1
ATOM 1251 N N . GLY B 1 26 ? -13.672 -5.578 -4.602 1 98.88 26 GLY B N 1
ATOM 1252 C CA . GLY B 1 26 ? -15.109 -5.617 -4.359 1 98.88 26 GLY B CA 1
ATOM 1253 C C . GLY B 1 26 ? -15.898 -6.117 -5.551 1 98.88 26 GLY B C 1
ATOM 1254 O O . GLY B 1 26 ? -16.766 -6.977 -5.41 1 98.88 26 GLY B O 1
ATOM 1255 N N . ILE B 1 27 ? -15.617 -5.605 -6.719 1 98.81 27 ILE B N 1
ATOM 1256 C CA . ILE B 1 27 ? -16.312 -6.008 -7.941 1 98.81 27 ILE B CA 1
ATOM 1257 C C . ILE B 1 27 ? -16.031 -7.484 -8.227 1 98.81 27 ILE B C 1
ATOM 1259 O O . ILE B 1 27 ? -16.938 -8.219 -8.648 1 98.81 27 ILE B O 1
ATOM 1263 N N . GLN B 1 28 ? -14.805 -7.914 -8.031 1 98.69 28 GLN B N 1
ATOM 1264 C CA . GLN B 1 28 ? -14.461 -9.32 -8.211 1 98.69 28 GLN B CA 1
ATOM 1265 C C . GLN B 1 28 ? -15.336 -10.211 -7.336 1 98.69 28 GLN B C 1
ATOM 1267 O O . GLN B 1 28 ? -15.789 -11.273 -7.773 1 98.69 28 GLN B O 1
ATOM 1272 N N . LYS B 1 29 ? -15.57 -9.82 -6.074 1 98.75 29 LYS B N 1
ATOM 1273 C CA . LYS B 1 29 ? -16.422 -10.602 -5.176 1 98.75 29 LYS B CA 1
ATOM 1274 C C . LYS B 1 29 ? -17.859 -10.633 -5.66 1 98.75 29 LYS B C 1
ATOM 1276 O O . LYS B 1 29 ? -18.562 -11.625 -5.461 1 98.75 29 LYS B O 1
ATOM 1281 N N . LEU B 1 30 ? -18.266 -9.609 -6.359 1 98.44 30 LEU B N 1
ATOM 1282 C CA . LEU B 1 30 ? -19.641 -9.516 -6.848 1 98.44 30 LEU B CA 1
ATOM 1283 C C . LEU B 1 30 ? -19.797 -10.289 -8.148 1 98.44 30 LEU B C 1
ATOM 1285 O O . LEU B 1 30 ? -20.859 -10.883 -8.391 1 98.44 30 LEU B O 1
ATOM 1289 N N . THR B 1 31 ? -18.781 -10.367 -8.977 1 98.06 31 THR B N 1
ATOM 1290 C CA . THR B 1 31 ? -18.984 -10.828 -10.344 1 98.06 31 THR B CA 1
ATOM 1291 C C . THR B 1 31 ? -18.25 -12.148 -10.586 1 98.06 31 THR B C 1
ATOM 1293 O O . THR B 1 31 ? -18.781 -13.047 -11.242 1 98.06 31 THR B O 1
ATOM 1296 N N . THR B 1 32 ? -17.078 -12.305 -10.102 1 97.88 32 THR B N 1
ATOM 1297 C CA . THR B 1 32 ? -16.25 -13.484 -10.383 1 97.88 32 THR B CA 1
ATOM 1298 C C . THR B 1 32 ? -16.516 -14.586 -9.359 1 97.88 32 THR B C 1
ATOM 1300 O O . THR B 1 32 ? -16.828 -15.719 -9.727 1 97.88 32 THR B O 1
ATOM 1303 N N . PHE B 1 33 ? -16.469 -14.258 -8.102 1 97.88 33 PHE B N 1
ATOM 1304 C CA . PHE B 1 33 ? -16.625 -15.258 -7.062 1 97.88 33 PHE B CA 1
ATOM 1305 C C . PHE B 1 33 ? -18.094 -15.438 -6.703 1 97.88 33 PHE B C 1
ATOM 1307 O O . PHE B 1 33 ? -18.531 -16.547 -6.395 1 97.88 33 PHE B O 1
ATOM 1314 N N . GLY B 1 34 ? -18.812 -14.297 -6.73 1 98.38 34 GLY B N 1
ATOM 1315 C CA . GLY B 1 34 ? -20.156 -14.273 -6.156 1 98.38 34 GLY B CA 1
ATOM 1316 C C . GLY B 1 34 ? -20.141 -14.297 -4.637 1 98.38 34 GLY B C 1
ATOM 1317 O O . GLY B 1 34 ? -19.125 -14.602 -4.02 1 98.38 34 GLY B O 1
ATOM 1318 N N . MET B 1 35 ? -21.344 -13.961 -4.105 1 98.19 35 MET B N 1
ATOM 1319 C CA . MET B 1 35 ? -21.453 -13.953 -2.65 1 98.19 35 MET B CA 1
ATOM 1320 C C . MET B 1 35 ? -21.266 -15.352 -2.08 1 98.19 35 MET B C 1
ATOM 1322 O O . MET B 1 35 ? -20.688 -15.516 -1.003 1 98.19 35 MET B O 1
ATOM 1326 N N . ALA B 1 36 ? -21.688 -16.359 -2.809 1 98.44 36 ALA B N 1
ATOM 1327 C CA . ALA B 1 36 ? -21.531 -17.734 -2.359 1 98.44 36 ALA B CA 1
ATOM 1328 C C . ALA B 1 36 ? -20.062 -18.141 -2.301 1 98.44 36 ALA B C 1
ATOM 1330 O O . ALA B 1 36 ? -19.609 -18.75 -1.33 1 98.44 36 ALA B O 1
ATOM 1331 N N . GLY B 1 37 ? -19.312 -17.844 -3.363 1 98.69 37 GLY B N 1
ATOM 1332 C CA . GLY B 1 37 ? -17.891 -18.141 -3.381 1 98.69 37 GLY B CA 1
ATOM 1333 C C . GLY B 1 37 ? -17.109 -17.406 -2.311 1 98.69 37 GLY B C 1
ATOM 1334 O O . GLY B 1 37 ? -16.219 -17.969 -1.677 1 98.69 37 GLY B O 1
ATOM 1335 N N . THR B 1 38 ? -17.453 -16.125 -2.141 1 98.56 38 THR B N 1
ATOM 1336 C CA . THR B 1 38 ? -16.797 -15.336 -1.104 1 98.56 38 THR B CA 1
ATOM 1337 C C . THR B 1 38 ? -17.109 -15.891 0.282 1 98.56 38 THR B C 1
ATOM 1339 O O . THR B 1 38 ? -16.219 -16.016 1.123 1 98.56 38 THR B O 1
ATOM 1342 N N . THR B 1 39 ? -18.344 -16.266 0.535 1 98.81 39 THR B N 1
ATOM 1343 C CA . THR B 1 39 ? -18.75 -16.844 1.81 1 98.81 39 THR B CA 1
ATOM 1344 C C . THR B 1 39 ? -18.016 -18.141 2.068 1 98.81 39 THR B C 1
ATOM 1346 O O . THR B 1 39 ? -17.516 -18.375 3.172 1 98.81 39 THR B O 1
ATOM 1349 N N . ALA B 1 40 ? -17.906 -19 1.1 1 98.81 40 ALA B N 1
ATOM 1350 C CA . ALA B 1 40 ? -17.234 -20.281 1.236 1 98.81 40 ALA B CA 1
ATOM 1351 C C . ALA B 1 40 ? -15.758 -20.094 1.565 1 98.81 40 ALA B C 1
ATOM 1353 O O . ALA B 1 40 ? -15.195 -20.812 2.389 1 98.81 40 ALA B O 1
ATOM 1354 N N . SER B 1 41 ? -15.156 -19.156 0.857 1 98.38 41 SER B N 1
ATOM 1355 C CA . SER B 1 41 ? -13.75 -18.859 1.13 1 98.38 41 SER B CA 1
ATOM 1356 C C . SER B 1 41 ? -13.555 -18.375 2.566 1 98.38 41 SER B C 1
ATOM 1358 O O . SER B 1 41 ? -12.617 -18.797 3.244 1 98.38 41 SER B O 1
ATOM 1360 N N . MET B 1 42 ? -14.43 -17.531 3.045 1 98.69 42 MET B N 1
ATOM 1361 C CA . MET B 1 42 ? -14.328 -17 4.402 1 98.69 42 MET B CA 1
ATOM 1362 C C . MET B 1 42 ? -14.578 -18.094 5.434 1 98.69 42 MET B C 1
ATOM 1364 O O . MET B 1 42 ? -13.898 -18.156 6.461 1 98.69 42 MET B O 1
ATOM 1368 N N . GLU B 1 43 ? -15.508 -18.922 5.133 1 98.69 43 GLU B N 1
ATOM 1369 C CA . GLU B 1 43 ? -15.742 -20.078 5.996 1 98.69 43 GLU B CA 1
ATOM 1370 C C . GLU B 1 43 ? -14.508 -20.969 6.066 1 98.69 43 GLU B C 1
ATOM 1372 O O . GLU B 1 43 ? -14.102 -21.391 7.148 1 98.69 43 GLU B O 1
ATOM 1377 N N . GLY B 1 44 ? -13.914 -21.297 4.957 1 98.56 44 GLY B N 1
ATOM 1378 C CA . GLY B 1 44 ? -12.734 -22.141 4.883 1 98.56 44 GLY B CA 1
ATOM 1379 C C . GLY B 1 44 ? -11.539 -21.562 5.621 1 98.56 44 GLY B C 1
ATOM 1380 O O . GLY B 1 44 ? -10.688 -22.297 6.113 1 98.56 44 GLY B O 1
ATOM 1381 N N . ASN B 1 45 ? -11.539 -20.234 5.734 1 98.31 45 ASN B N 1
ATOM 1382 C CA . ASN B 1 45 ? -10.43 -19.562 6.406 1 98.31 45 ASN B CA 1
ATOM 1383 C C . ASN B 1 45 ? -10.75 -19.281 7.875 1 98.31 45 ASN B C 1
ATOM 1385 O O . ASN B 1 45 ? -10.008 -18.562 8.555 1 98.31 45 ASN B O 1
ATOM 1389 N N . GLY B 1 46 ? -11.945 -19.641 8.336 1 98.56 46 GLY B N 1
ATOM 1390 C CA . GLY B 1 46 ? -12.273 -19.562 9.75 1 98.56 46 GLY B CA 1
ATOM 1391 C C . GLY B 1 46 ? -12.844 -18.219 10.156 1 98.56 46 GLY B C 1
ATOM 1392 O O . GLY B 1 46 ? -12.859 -17.875 11.336 1 98.56 46 GLY B O 1
ATOM 1393 N N . VAL B 1 47 ? -13.281 -17.484 9.25 1 98.69 47 VAL B N 1
ATOM 1394 C CA . VAL B 1 47 ? -13.906 -16.203 9.562 1 98.69 47 VAL B CA 1
ATOM 1395 C C . VAL B 1 47 ? -15.234 -16.422 10.266 1 98.69 47 VAL B C 1
ATOM 1397 O O . VAL B 1 47 ? -16.078 -17.188 9.789 1 98.69 47 VAL B O 1
ATOM 1400 N N . PRO B 1 48 ? -15.422 -15.781 11.344 1 98.75 48 PRO B N 1
ATOM 1401 C CA . PRO B 1 48 ? -16.719 -15.914 12 1 98.75 48 PRO B CA 1
ATOM 1402 C C . PRO B 1 48 ? -17.859 -15.289 11.195 1 98.75 48 PRO B C 1
ATOM 1404 O O . PRO B 1 48 ? -17.656 -14.281 10.516 1 98.75 48 PRO B O 1
ATOM 1407 N N . LEU B 1 49 ? -19.031 -15.898 11.258 1 98.62 49 LEU B N 1
ATOM 1408 C CA . LEU B 1 49 ? -20.203 -15.406 10.547 1 98.62 49 LEU B CA 1
ATOM 1409 C C . LEU B 1 49 ? -19.859 -15.133 9.078 1 98.62 49 LEU B C 1
ATOM 1411 O O . LEU B 1 49 ? -20.047 -14.016 8.594 1 98.62 49 LEU B O 1
ATOM 1415 N N . PRO B 1 50 ? -19.484 -16.188 8.398 1 98.75 50 PRO B N 1
ATOM 1416 C CA . PRO B 1 50 ? -18.859 -15.984 7.086 1 98.75 50 PRO B CA 1
ATOM 1417 C C . PRO B 1 50 ? -19.812 -15.312 6.09 1 98.75 50 PRO B C 1
ATOM 1419 O O . PRO B 1 50 ? -19.359 -14.516 5.258 1 98.75 50 PRO B O 1
ATOM 1422 N N . ALA B 1 51 ? -21.094 -15.555 6.156 1 98.69 51 ALA B N 1
ATOM 1423 C CA . ALA B 1 51 ? -22.031 -14.922 5.23 1 98.69 51 ALA B CA 1
ATOM 1424 C C . ALA B 1 51 ? -22.141 -13.422 5.504 1 98.69 51 ALA B C 1
ATOM 1426 O O . ALA B 1 51 ? -22.172 -12.617 4.57 1 98.69 51 ALA B O 1
ATOM 1427 N N . VAL B 1 52 ? -22.188 -13.055 6.727 1 98.81 52 VAL B N 1
ATOM 1428 C CA . VAL B 1 52 ? -22.266 -11.648 7.117 1 98.81 52 VAL B CA 1
ATOM 1429 C C . VAL B 1 52 ? -20.953 -10.945 6.766 1 98.81 52 VAL B C 1
ATOM 1431 O O . VAL B 1 52 ? -20.969 -9.844 6.211 1 98.81 52 VAL B O 1
ATOM 1434 N N . ALA B 1 53 ? -19.891 -11.609 7.051 1 98.81 53 ALA B N 1
ATOM 1435 C CA . ALA B 1 53 ? -18.578 -11.039 6.758 1 98.81 53 ALA B CA 1
ATOM 1436 C C . ALA B 1 53 ? -18.406 -10.82 5.258 1 98.81 53 ALA B C 1
ATOM 1438 O O . ALA B 1 53 ? -17.906 -9.773 4.828 1 98.81 53 ALA B O 1
ATOM 1439 N N . ALA B 1 54 ? -18.828 -11.789 4.5 1 98.88 54 ALA B N 1
ATOM 1440 C CA . ALA B 1 54 ? -18.719 -11.688 3.047 1 98.88 54 ALA B CA 1
ATOM 1441 C C . ALA B 1 54 ? -19.5 -10.484 2.521 1 98.88 54 ALA B C 1
ATOM 1443 O O . ALA B 1 54 ? -19 -9.727 1.69 1 98.88 54 ALA B O 1
ATOM 1444 N 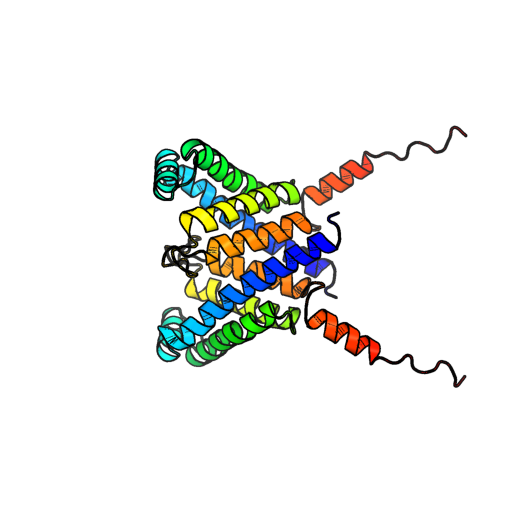N . PHE B 1 55 ? -20.688 -10.336 3.074 1 98.81 55 PHE B N 1
ATOM 1445 C CA . PHE B 1 55 ? -21.531 -9.227 2.658 1 98.81 55 PHE B CA 1
ATOM 1446 C C . PHE B 1 55 ? -20.891 -7.891 3.023 1 98.81 55 PHE B C 1
ATOM 1448 O O . PHE B 1 55 ? -20.766 -7.004 2.176 1 98.81 55 PHE B O 1
ATOM 1455 N N . LEU B 1 56 ? -20.422 -7.754 4.199 1 98.88 56 LEU B N 1
ATOM 1456 C CA . LEU B 1 56 ? -19.859 -6.5 4.688 1 98.88 56 LEU B CA 1
ATOM 1457 C C . LEU B 1 56 ? -18.562 -6.156 3.949 1 98.88 56 LEU B C 1
ATOM 1459 O O . LEU B 1 56 ? -18.391 -5.02 3.502 1 98.88 56 LEU B O 1
ATOM 1463 N N . VAL B 1 57 ? -17.719 -7.125 3.811 1 98.88 57 VAL B N 1
ATOM 1464 C CA . VAL B 1 57 ? -16.406 -6.875 3.193 1 98.88 57 VAL B CA 1
ATOM 1465 C C . VAL B 1 57 ? -16.609 -6.5 1.726 1 98.88 57 VAL B C 1
ATOM 1467 O O . VAL B 1 57 ? -15.938 -5.594 1.219 1 98.88 57 VAL B O 1
ATOM 1470 N N . THR B 1 58 ? -17.5 -7.211 1.05 1 98.88 58 THR B N 1
ATOM 1471 C CA . THR B 1 58 ? -17.75 -6.941 -0.359 1 98.88 58 THR B CA 1
ATOM 1472 C C . THR B 1 58 ? -18.203 -5.496 -0.557 1 98.88 58 THR B C 1
ATOM 1474 O O . THR B 1 58 ? -17.656 -4.777 -1.398 1 98.88 58 THR B O 1
ATOM 1477 N N . TRP B 1 59 ? -19.047 -5.078 0.24 1 98.81 59 TRP B N 1
ATOM 1478 C CA . TRP B 1 59 ? -19.609 -3.75 0.027 1 98.81 59 TRP B CA 1
ATOM 1479 C C . TRP B 1 59 ? -18.688 -2.67 0.59 1 98.81 59 TRP B C 1
ATOM 1481 O O . TRP B 1 59 ? -18.609 -1.567 0.045 1 98.81 59 TRP B O 1
ATOM 1491 N N . VAL B 1 60 ? -17.984 -2.939 1.693 1 98.94 60 VAL B N 1
ATOM 1492 C CA . VAL B 1 60 ? -17 -2.002 2.203 1 98.94 60 VAL B CA 1
ATOM 1493 C C . VAL B 1 60 ? -15.914 -1.772 1.148 1 98.94 60 VAL B C 1
ATOM 1495 O O . VAL B 1 60 ? -15.477 -0.639 0.935 1 98.94 60 VAL B O 1
ATOM 1498 N N . GLU B 1 61 ? -15.523 -2.812 0.512 1 98.94 61 GLU B N 1
ATOM 1499 C CA . GLU B 1 61 ? -14.492 -2.68 -0.517 1 98.94 61 GLU B CA 1
ATOM 1500 C C . GLU B 1 61 ? -15.031 -1.955 -1.746 1 98.94 61 GLU B C 1
ATOM 1502 O O . GLU B 1 61 ? -14.367 -1.081 -2.301 1 98.94 61 GLU B O 1
ATOM 1507 N N . THR B 1 62 ? -16.266 -2.311 -2.131 1 98.94 62 THR B N 1
ATOM 1508 C CA . THR B 1 62 ? -16.828 -1.712 -3.332 1 98.94 62 THR B CA 1
ATOM 1509 C C . THR B 1 62 ? -17.125 -0.233 -3.107 1 98.94 62 THR B C 1
ATOM 1511 O O . THR B 1 62 ? -16.594 0.628 -3.809 1 98.94 62 THR B O 1
ATOM 1514 N N . LEU B 1 63 ? -17.891 0.055 -2.076 1 98.88 63 LEU B N 1
ATOM 1515 C CA . LEU B 1 63 ? -18.281 1.431 -1.797 1 98.88 63 LEU B CA 1
ATOM 1516 C C . LEU B 1 63 ? -17.125 2.23 -1.225 1 98.88 63 LEU B C 1
ATOM 1518 O O . LEU B 1 63 ? -16.984 3.424 -1.499 1 98.88 63 LEU B O 1
ATOM 1522 N N . GLY B 1 64 ? -16.375 1.541 -0.423 1 98.81 64 GLY B N 1
ATOM 1523 C CA . GLY B 1 64 ? -15.203 2.205 0.115 1 98.81 64 GLY B CA 1
ATOM 1524 C C . GLY B 1 64 ? -14.188 2.576 -0.95 1 98.81 64 GLY B C 1
ATOM 1525 O O . GLY B 1 64 ? -13.578 3.648 -0.89 1 98.81 64 GLY B O 1
ATOM 1526 N N . GLY B 1 65 ? -13.969 1.628 -1.911 1 98.94 65 GLY B N 1
ATOM 1527 C CA . GLY B 1 65 ? -13.117 1.967 -3.039 1 98.94 65 GLY B CA 1
ATOM 1528 C C . GLY B 1 65 ? -13.602 3.184 -3.807 1 98.94 65 GLY B C 1
ATOM 1529 O O . GLY B 1 65 ? -12.812 4.086 -4.105 1 98.94 65 GLY B O 1
ATOM 1530 N N . ILE B 1 66 ? -14.836 3.273 -4.074 1 98.88 66 ILE B N 1
ATOM 1531 C CA . ILE B 1 66 ? -15.438 4.402 -4.773 1 98.88 66 ILE B CA 1
ATOM 1532 C C . ILE B 1 66 ? -15.266 5.676 -3.947 1 98.88 66 ILE B C 1
ATOM 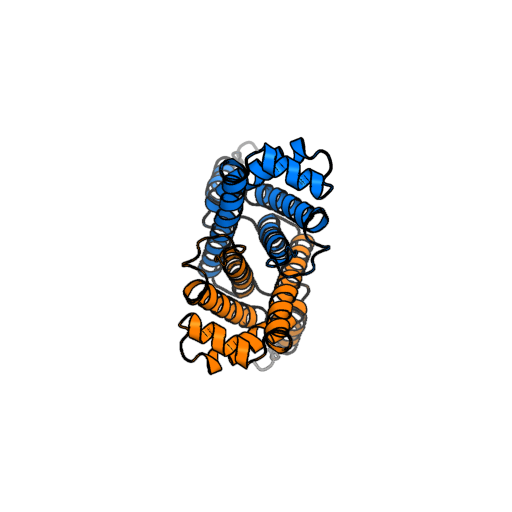1534 O O . ILE B 1 66 ? -14.883 6.719 -4.48 1 98.88 66 ILE B O 1
ATOM 1538 N N . ALA B 1 67 ? -15.539 5.566 -2.703 1 98.62 67 ALA B N 1
ATOM 1539 C CA . ALA B 1 67 ? -15.43 6.711 -1.804 1 98.62 67 ALA B CA 1
ATOM 1540 C C . ALA B 1 67 ? -14 7.242 -1.77 1 98.62 67 ALA B C 1
ATOM 1542 O O . ALA B 1 67 ? -13.781 8.453 -1.776 1 98.62 67 ALA B O 1
ATOM 1543 N N . LEU B 1 68 ? -13.039 6.355 -1.701 1 98.75 68 LEU B N 1
ATOM 1544 C CA . LEU B 1 68 ? -11.641 6.773 -1.695 1 98.75 68 LEU B CA 1
ATOM 1545 C C . LEU B 1 68 ? -11.281 7.469 -3.004 1 98.75 68 LEU B C 1
ATOM 1547 O O . LEU B 1 68 ? -10.586 8.492 -2.996 1 98.75 68 LEU B O 1
ATOM 1551 N N . ILE B 1 69 ? -11.719 6.949 -4.113 1 98.75 69 ILE B N 1
ATOM 1552 C CA . ILE B 1 69 ? -11.422 7.543 -5.41 1 98.75 69 ILE B CA 1
ATOM 1553 C C . ILE B 1 69 ? -11.961 8.969 -5.457 1 98.75 69 ILE B C 1
ATOM 1555 O O . ILE B 1 69 ? -1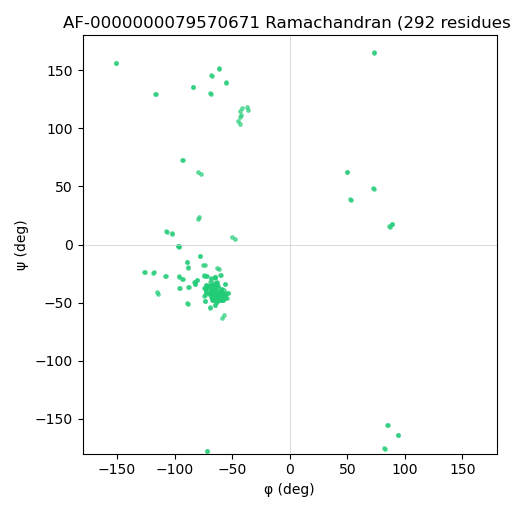1.281 9.883 -5.926 1 98.75 69 ILE B O 1
ATOM 1559 N N . LEU B 1 70 ? -13.102 9.188 -4.883 1 97.88 70 LEU B N 1
ATOM 1560 C CA . LEU B 1 70 ? -13.766 10.492 -4.938 1 97.88 70 LEU B CA 1
ATOM 1561 C C . LEU B 1 70 ? -13.297 11.383 -3.795 1 97.88 70 LEU B C 1
ATOM 1563 O O . LEU B 1 70 ? -13.453 12.609 -3.85 1 97.88 70 LEU B O 1
ATOM 1567 N N . GLY B 1 71 ? -12.75 10.805 -2.789 1 97.56 71 GLY B N 1
ATOM 1568 C CA . GLY B 1 71 ? -12.367 11.539 -1.598 1 97.56 71 GLY B CA 1
ATOM 1569 C C . GLY B 1 71 ? -13.547 11.984 -0.761 1 97.56 71 GLY B C 1
ATOM 1570 O O . GLY B 1 71 ? -13.641 13.148 -0.371 1 97.56 71 GLY B O 1
ATOM 1571 N N . VAL B 1 72 ? -14.438 11.023 -0.524 1 96 72 VAL B N 1
ATOM 1572 C CA . VAL B 1 72 ? -15.625 11.305 0.271 1 96 72 VAL B CA 1
ATOM 1573 C C . VAL B 1 72 ? -15.609 10.469 1.545 1 96 72 VAL B C 1
ATOM 1575 O O . VAL B 1 72 ? -15.383 9.25 1.493 1 96 72 VAL B O 1
ATOM 1578 N N . PHE B 1 73 ? -15.805 11.07 2.715 1 95.88 73 PHE B N 1
ATOM 1579 C CA . PHE B 1 73 ? -15.797 10.398 4.008 1 95.88 73 PHE B CA 1
ATOM 1580 C C . PHE B 1 73 ? -14.523 9.57 4.184 1 95.88 73 PHE B C 1
ATOM 1582 O O . PHE B 1 73 ? -14.57 8.453 4.695 1 95.88 73 PHE B O 1
ATOM 1589 N N . THR B 1 74 ? -13.461 10.133 3.717 1 96.88 74 THR B N 1
ATOM 1590 C CA . THR B 1 74 ? -12.219 9.391 3.568 1 96.88 74 THR B CA 1
ATOM 1591 C C . THR B 1 74 ? -11.773 8.805 4.902 1 96.88 74 THR B C 1
ATOM 1593 O O . THR B 1 74 ? -11.477 7.613 4.996 1 96.88 74 THR B O 1
ATOM 1596 N N . PRO B 1 75 ? -11.766 9.523 6.043 1 96.69 75 PRO B N 1
ATOM 1597 C CA . PRO B 1 75 ? -11.258 8.93 7.281 1 96.69 75 PRO B CA 1
ATOM 1598 C C . PRO B 1 75 ? -12.094 7.746 7.762 1 96.69 75 PRO B C 1
ATOM 1600 O O . PRO B 1 75 ? -11.555 6.754 8.25 1 96.69 75 PRO B O 1
ATOM 1603 N N . ILE B 1 76 ? -13.383 7.789 7.582 1 97.31 76 ILE B N 1
ATOM 1604 C CA . ILE B 1 76 ? -14.289 6.75 8.047 1 97.31 76 ILE B CA 1
ATOM 1605 C C . ILE B 1 76 ? -14.148 5.508 7.172 1 97.31 76 ILE B C 1
ATOM 1607 O O . ILE B 1 76 ? -13.977 4.398 7.68 1 97.31 76 ILE B O 1
ATOM 1611 N N . VAL B 1 77 ? -14.195 5.754 5.902 1 98.38 77 VAL B N 1
ATOM 1612 C CA . VAL B 1 77 ? -14.133 4.641 4.965 1 98.38 77 VAL B CA 1
ATOM 1613 C C . VAL B 1 77 ? -12.758 3.977 5.047 1 98.38 77 VAL B C 1
ATOM 1615 O O . VAL B 1 77 ? -12.648 2.748 4.992 1 98.38 77 VAL B O 1
ATOM 1618 N N . ALA B 1 78 ? -11.766 4.773 5.172 1 98.75 78 ALA B N 1
ATOM 1619 C CA . ALA B 1 78 ? -10.414 4.238 5.285 1 98.75 78 ALA B CA 1
ATOM 1620 C C . ALA B 1 78 ? -10.258 3.412 6.559 1 98.75 78 ALA B C 1
ATOM 1622 O O . ALA B 1 78 ? -9.562 2.393 6.562 1 98.75 78 ALA B O 1
ATOM 1623 N N . LEU B 1 79 ? -10.852 3.83 7.617 1 98.5 79 LEU B N 1
ATOM 1624 C CA . LEU B 1 79 ? -10.812 3.049 8.852 1 98.5 79 LEU B CA 1
ATOM 1625 C C . LEU B 1 79 ? -11.508 1.703 8.664 1 98.5 79 LEU B C 1
ATOM 1627 O O . LEU B 1 79 ? -11 0.672 9.109 1 98.5 79 LEU B O 1
ATOM 1631 N N . LEU B 1 80 ? -12.641 1.676 8.031 1 98.88 80 LEU B N 1
ATOM 1632 C CA . LEU B 1 80 ? -13.352 0.432 7.758 1 98.88 80 LEU B CA 1
ATOM 1633 C C . LEU B 1 80 ? -12.516 -0.5 6.891 1 98.88 80 LEU B C 1
ATOM 1635 O O . LEU B 1 80 ? -12.461 -1.706 7.141 1 98.88 80 LEU B O 1
ATOM 1639 N N . LEU B 1 81 ? -11.859 0.065 5.914 1 98.94 81 LEU B N 1
ATOM 1640 C CA . LEU B 1 81 ? -11.008 -0.728 5.035 1 98.94 81 LEU B CA 1
ATOM 1641 C C . LEU B 1 81 ? -9.789 -1.248 5.789 1 98.94 81 LEU B C 1
ATOM 1643 O O . LEU B 1 81 ? -9.32 -2.357 5.523 1 98.94 81 LEU B O 1
ATOM 1647 N N . THR B 1 82 ? -9.273 -0.42 6.68 1 98.94 82 THR B N 1
ATOM 1648 C CA . THR B 1 82 ? -8.195 -0.887 7.543 1 98.94 82 THR B CA 1
ATOM 1649 C C . THR B 1 82 ? -8.633 -2.109 8.344 1 98.94 82 THR B C 1
ATOM 1651 O O . THR B 1 82 ? -7.922 -3.113 8.391 1 98.94 82 THR B O 1
ATOM 1654 N N . ILE B 1 83 ? -9.781 -2.064 8.953 1 98.88 83 ILE B N 1
ATOM 1655 C CA . ILE B 1 83 ? -10.328 -3.164 9.742 1 98.88 83 ILE B CA 1
ATOM 1656 C C . ILE B 1 83 ? -10.516 -4.391 8.859 1 98.88 83 ILE B C 1
ATOM 1658 O O . ILE B 1 83 ? -10.18 -5.512 9.25 1 98.88 83 ILE B O 1
ATOM 1662 N N . ASP B 1 84 ? -11.023 -4.164 7.711 1 98.88 84 ASP B N 1
ATOM 1663 C CA . ASP B 1 84 ? -11.18 -5.223 6.719 1 98.88 84 ASP B CA 1
ATOM 1664 C C . ASP B 1 84 ? -9.859 -5.926 6.445 1 98.88 84 ASP B C 1
ATOM 1666 O O . ASP B 1 84 ? -9.781 -7.156 6.488 1 98.88 84 ASP B O 1
ATOM 1670 N N . MET B 1 85 ? -8.828 -5.152 6.262 1 98.94 85 MET B N 1
ATOM 1671 C CA . MET B 1 85 ? -7.527 -5.727 5.93 1 98.94 85 MET B CA 1
ATOM 1672 C C . MET B 1 85 ? -6.914 -6.422 7.141 1 98.94 85 MET B C 1
ATOM 1674 O O . MET B 1 85 ? -6.203 -7.418 6.996 1 98.94 85 MET B O 1
ATOM 1678 N N . ILE B 1 86 ? -7.121 -5.918 8.336 1 98.88 86 ILE B N 1
ATOM 1679 C CA . ILE B 1 86 ? -6.664 -6.598 9.539 1 98.88 86 ILE B CA 1
ATOM 1680 C C . ILE B 1 86 ? -7.312 -7.977 9.633 1 98.88 86 ILE B C 1
ATOM 1682 O O . ILE B 1 86 ? -6.637 -8.969 9.906 1 98.88 86 ILE B O 1
ATOM 1686 N N . GLY B 1 87 ? -8.602 -8.039 9.398 1 98.81 87 GLY B N 1
ATOM 1687 C CA . GLY B 1 87 ? -9.273 -9.328 9.352 1 98.81 87 GLY B CA 1
ATOM 1688 C C . GLY B 1 87 ? -8.703 -10.266 8.305 1 98.81 87 GLY B C 1
ATOM 1689 O O . GLY B 1 87 ? -8.469 -11.438 8.578 1 98.81 87 GLY B O 1
ATOM 1690 N N . ALA B 1 88 ? -8.477 -9.781 7.098 1 98.75 88 ALA B N 1
ATOM 1691 C CA . ALA B 1 88 ? -7.922 -10.602 6.023 1 98.75 88 ALA B CA 1
ATOM 1692 C C . ALA B 1 88 ? -6.551 -11.148 6.402 1 98.75 88 ALA B C 1
ATOM 1694 O O . ALA B 1 88 ? -6.266 -12.328 6.18 1 98.75 88 ALA B O 1
ATOM 1695 N N . VAL B 1 89 ? -5.703 -10.266 6.973 1 98.88 89 VAL B N 1
ATOM 1696 C CA . VAL B 1 89 ? -4.367 -10.703 7.363 1 98.88 89 VAL B CA 1
ATOM 1697 C C . VAL B 1 89 ? -4.469 -11.812 8.406 1 98.88 89 VAL B C 1
ATOM 1699 O O . VAL B 1 89 ? -3.816 -12.852 8.281 1 98.88 89 VAL B O 1
ATOM 1702 N N . PHE B 1 90 ? -5.277 -11.641 9.367 1 98.75 90 PHE B N 1
ATOM 1703 C CA . PHE B 1 90 ? -5.336 -12.539 10.508 1 98.75 90 PHE B CA 1
ATOM 1704 C C . PHE B 1 90 ? -5.98 -13.867 10.125 1 98.75 90 PHE B C 1
ATOM 1706 O O . PHE B 1 90 ? -5.512 -14.93 10.531 1 98.75 90 PHE B O 1
ATOM 1713 N N . PHE B 1 91 ? -6.992 -13.883 9.367 1 98.62 91 PHE B N 1
ATOM 1714 C CA . PHE B 1 91 ? -7.766 -15.102 9.133 1 98.62 91 PHE B CA 1
ATOM 1715 C C . PHE B 1 91 ? -7.258 -15.82 7.887 1 98.62 91 PHE B C 1
ATOM 1717 O O . PHE B 1 91 ? -7.301 -17.047 7.82 1 98.62 91 PHE B O 1
ATOM 1724 N N . ALA B 1 92 ? -6.738 -15.086 6.934 1 98.06 92 ALA B N 1
ATOM 1725 C CA . ALA B 1 92 ? -6.574 -15.734 5.633 1 98.06 92 ALA B CA 1
ATOM 1726 C C . ALA B 1 92 ? -5.105 -15.789 5.23 1 98.06 92 ALA B C 1
ATOM 1728 O O . ALA B 1 92 ? -4.707 -16.641 4.43 1 98.06 92 ALA B O 1
ATOM 1729 N N . HIS B 1 93 ? -4.254 -14.852 5.801 1 98.56 93 HIS B N 1
ATOM 1730 C CA . HIS B 1 93 ? -3.021 -14.672 5.043 1 98.56 93 HIS B CA 1
ATOM 1731 C C . HIS B 1 93 ? -1.797 -14.859 5.93 1 98.56 93 HIS B C 1
ATOM 1733 O O . HIS B 1 93 ? -0.722 -15.219 5.449 1 98.56 93 HIS B O 1
ATOM 1739 N N . ILE B 1 94 ? -1.931 -14.672 7.234 1 98.19 94 ILE B N 1
ATOM 1740 C CA . ILE B 1 94 ? -0.756 -14.555 8.094 1 98.19 94 ILE B CA 1
ATOM 1741 C C . ILE B 1 94 ? -0.028 -15.898 8.164 1 98.19 94 ILE B C 1
ATOM 1743 O O . ILE B 1 94 ? 1.201 -15.938 8.242 1 98.19 94 ILE B O 1
ATOM 1747 N N . SER B 1 95 ? -0.733 -16.984 8.023 1 98.31 95 SER B N 1
ATOM 1748 C CA . SER B 1 95 ? -0.136 -18.312 8.133 1 98.31 95 SER B CA 1
ATOM 1749 C C . SER B 1 95 ? 0.622 -18.688 6.859 1 98.31 95 SER B C 1
ATOM 1751 O O . SER B 1 95 ? 1.368 -19.672 6.84 1 98.31 95 SER B O 1
ATOM 1753 N N . ASN B 1 96 ? 0.496 -17.938 5.82 1 98.5 96 ASN B N 1
ATOM 1754 C CA . ASN B 1 96 ? 1.072 -18.266 4.523 1 98.5 96 ASN B CA 1
ATOM 1755 C C . ASN B 1 96 ? 2.34 -17.469 4.25 1 98.5 96 ASN B C 1
ATOM 1757 O O . ASN B 1 96 ? 2.822 -17.422 3.115 1 98.5 96 ASN B O 1
ATOM 1761 N N . GLY B 1 97 ? 2.85 -16.75 5.285 1 98.38 97 GLY B N 1
ATOM 1762 C CA . GLY B 1 97 ? 4.059 -15.969 5.098 1 98.38 97 GLY B CA 1
ATOM 1763 C C . GLY B 1 97 ? 3.797 -14.586 4.523 1 98.38 97 GLY B C 1
ATOM 1764 O O . GLY B 1 97 ? 2.691 -14.055 4.652 1 98.38 97 GLY B O 1
ATOM 1765 N N . ILE B 1 98 ? 4.746 -13.969 3.859 1 98.88 98 ILE B N 1
ATOM 1766 C CA . ILE B 1 98 ? 4.688 -12.562 3.477 1 98.88 98 ILE B CA 1
ATOM 1767 C C . ILE B 1 98 ? 4.172 -12.438 2.043 1 98.88 98 ILE B C 1
ATOM 1769 O O . ILE B 1 98 ? 3.312 -11.602 1.755 1 98.88 98 ILE B O 1
ATOM 1773 N N . PHE B 1 99 ? 4.555 -13.336 1.162 1 98.69 99 PHE B N 1
ATOM 1774 C CA . PHE B 1 99 ? 4.418 -13.125 -0.274 1 98.69 99 PHE B CA 1
ATOM 1775 C C . PHE B 1 99 ? 3.018 -13.5 -0.747 1 98.69 99 PHE B C 1
ATOM 1777 O O . PHE B 1 99 ? 2.543 -14.602 -0.474 1 98.69 99 PHE B O 1
ATOM 1784 N N . VAL B 1 100 ? 2.438 -12.695 -1.551 1 98.44 100 VAL B N 1
ATOM 1785 C CA . VAL B 1 100 ? 1.05 -12.844 -1.979 1 98.44 100 VAL B CA 1
ATOM 1786 C C . VAL B 1 100 ? 0.936 -13.977 -2.988 1 98.44 100 VAL B C 1
ATOM 1788 O O . VAL B 1 100 ? -0.111 -14.625 -3.094 1 98.44 100 VAL B O 1
ATOM 1791 N N . THR B 1 101 ? 1.966 -14.273 -3.707 1 95.81 101 THR B N 1
ATOM 1792 C CA . THR B 1 101 ? 1.948 -15.367 -4.672 1 95.81 101 THR B CA 1
ATOM 1793 C C . THR B 1 101 ? 1.691 -16.703 -3.975 1 95.81 101 THR B C 1
ATOM 1795 O O . THR B 1 101 ? 1.219 -17.656 -4.598 1 95.81 101 THR B O 1
ATOM 1798 N N . ASN B 1 102 ? 1.93 -16.797 -2.693 1 97 102 ASN B N 1
ATOM 1799 C CA . ASN B 1 102 ? 1.645 -17.984 -1.89 1 97 102 ASN B CA 1
ATOM 1800 C C . ASN B 1 102 ? 0.441 -17.766 -0.978 1 97 102 ASN B C 1
ATOM 1802 O O . ASN B 1 102 ? 0.253 -18.484 -0.004 1 97 102 ASN B O 1
ATOM 1806 N N . GLY B 1 103 ? -0.268 -16.672 -1.214 1 97.88 103 GLY B N 1
ATOM 1807 C CA . GLY B 1 103 ? -1.386 -16.328 -0.348 1 97.88 103 GLY B CA 1
ATOM 1808 C C . GLY B 1 103 ? -0.972 -15.539 0.875 1 97.88 103 GLY B C 1
ATOM 1809 O O . GLY B 1 103 ? -1.727 -15.445 1.846 1 97.88 103 GLY B O 1
ATOM 1810 N N . GLY B 1 104 ? 0.217 -14.977 0.89 1 98.75 104 GLY B N 1
ATOM 1811 C CA . GLY B 1 104 ? 0.777 -14.258 2.023 1 98.75 104 GLY B CA 1
ATOM 1812 C C . GLY B 1 104 ? 0.121 -12.914 2.262 1 98.75 104 GLY B C 1
ATOM 1813 O O . GLY B 1 104 ? -0.776 -12.516 1.516 1 98.75 104 GLY B O 1
ATOM 1814 N N . TRP B 1 105 ? 0.632 -12.188 3.271 1 98.88 105 TRP B N 1
ATOM 1815 C CA . TRP B 1 105 ? -0.144 -11.078 3.818 1 98.88 105 TRP B CA 1
ATOM 1816 C C . TRP B 1 105 ? 0.294 -9.75 3.205 1 98.88 105 TRP B C 1
ATOM 1818 O O . TRP B 1 105 ? -0.289 -8.703 3.494 1 98.88 105 TRP B O 1
ATOM 1828 N N . GLU B 1 106 ? 1.229 -9.68 2.365 1 98.88 106 GLU B N 1
ATOM 1829 C CA . GLU B 1 106 ? 1.841 -8.414 1.986 1 98.88 106 GLU B CA 1
ATOM 1830 C C . GLU B 1 106 ? 0.826 -7.488 1.319 1 98.88 106 GLU B C 1
ATOM 1832 O O . GLU B 1 106 ? 0.796 -6.285 1.597 1 98.88 106 GLU B O 1
ATOM 1837 N N . LEU B 1 107 ? 0.005 -8.016 0.427 1 98.94 107 LEU B N 1
ATOM 1838 C CA . LEU B 1 107 ? -0.951 -7.141 -0.236 1 98.94 107 LEU B CA 1
ATOM 1839 C C . LEU B 1 107 ? -1.954 -6.574 0.764 1 98.94 107 LEU B C 1
ATOM 1841 O O . LEU B 1 107 ? -2.15 -5.359 0.833 1 98.94 107 LEU B O 1
ATOM 1845 N N . ALA B 1 108 ? -2.566 -7.492 1.537 1 98.94 108 ALA B N 1
ATOM 1846 C CA . ALA B 1 108 ? -3.51 -7.039 2.555 1 98.94 108 ALA B CA 1
ATOM 1847 C C . ALA B 1 108 ? -2.834 -6.105 3.553 1 98.94 108 ALA B C 1
ATOM 1849 O O . ALA B 1 108 ? -3.434 -5.125 4 1 98.94 108 ALA B O 1
ATOM 1850 N N . GLY B 1 109 ? -1.618 -6.434 3.898 1 98.94 109 GLY B N 1
ATOM 1851 C CA . GLY B 1 109 ? -0.871 -5.605 4.832 1 98.94 109 GLY B CA 1
ATOM 1852 C C . GLY B 1 109 ? -0.642 -4.195 4.328 1 98.94 109 GLY B C 1
ATOM 1853 O O . GLY B 1 109 ? -0.865 -3.225 5.055 1 98.94 109 GLY B O 1
ATOM 1854 N N . ILE B 1 110 ? -0.228 -4.062 3.104 1 98.94 110 ILE B N 1
ATOM 1855 C CA . ILE B 1 110 ? 0.076 -2.742 2.566 1 98.94 110 ILE B CA 1
ATOM 1856 C C . ILE B 1 110 ? -1.22 -1.974 2.322 1 98.94 110 ILE B C 1
ATOM 1858 O O . ILE B 1 110 ? -1.278 -0.759 2.529 1 98.94 110 ILE B O 1
ATOM 1862 N N . LEU B 1 111 ? -2.264 -2.672 1.854 1 98.94 111 LEU B N 1
ATOM 1863 C CA . LEU B 1 111 ? -3.568 -2.031 1.712 1 98.94 111 LEU B CA 1
ATOM 1864 C C . LEU B 1 111 ? -4.07 -1.519 3.057 1 98.94 111 LEU B C 1
ATOM 1866 O O . LEU B 1 111 ? -4.621 -0.419 3.139 1 98.94 111 LEU B O 1
ATOM 1870 N N . GLY B 1 112 ? -3.9 -2.35 4.105 1 98.94 112 GLY B N 1
ATOM 1871 C CA . GLY B 1 112 ? -4.262 -1.907 5.445 1 98.94 112 GLY B CA 1
ATOM 1872 C C . GLY B 1 112 ? -3.459 -0.709 5.914 1 98.94 112 GLY B C 1
ATOM 1873 O O . GLY B 1 112 ? -4.016 0.231 6.484 1 98.94 112 GLY B O 1
ATOM 1874 N N . ALA B 1 113 ? -2.195 -0.754 5.66 1 98.88 113 ALA B N 1
ATOM 1875 C CA . ALA B 1 113 ? -1.291 0.302 6.105 1 98.88 113 ALA B CA 1
ATOM 1876 C C . ALA B 1 113 ? -1.634 1.633 5.441 1 98.88 113 ALA B C 1
ATOM 1878 O O . ALA B 1 113 ? -1.713 2.666 6.109 1 98.88 113 ALA B O 1
ATOM 1879 N N . ILE B 1 114 ? -1.813 1.623 4.129 1 98.81 114 ILE B N 1
ATOM 1880 C CA . ILE B 1 114 ? -2.082 2.879 3.436 1 98.81 114 ILE B CA 1
ATOM 1881 C C . ILE B 1 114 ? -3.48 3.377 3.797 1 98.81 114 ILE B C 1
ATOM 1883 O O . ILE B 1 114 ? -3.709 4.586 3.891 1 98.81 114 ILE B O 1
ATOM 1887 N N . SER B 1 115 ? -4.449 2.455 3.979 1 98.88 115 SER B N 1
ATOM 1888 C CA . SER B 1 115 ? -5.77 2.846 4.461 1 98.88 115 SER B CA 1
ATOM 1889 C C . SER B 1 115 ? -5.688 3.496 5.836 1 98.88 115 SER B C 1
ATOM 1891 O O . SER B 1 115 ? -6.379 4.477 6.109 1 98.88 115 SER B O 1
ATOM 1893 N N . LEU B 1 116 ? -4.855 2.943 6.695 1 98.5 116 LEU B N 1
ATOM 1894 C CA . LEU B 1 116 ? -4.648 3.516 8.023 1 98.5 116 LEU B CA 1
ATOM 1895 C C . LEU B 1 116 ? -4.125 4.945 7.922 1 98.5 116 LEU B C 1
ATOM 1897 O O . LEU B 1 116 ? -4.555 5.82 8.672 1 98.5 116 LEU B O 1
ATOM 1901 N N . VAL B 1 117 ? -3.227 5.16 7.008 1 97.25 117 VAL B N 1
ATOM 1902 C CA . VAL B 1 117 ? -2.691 6.5 6.793 1 97.25 117 VAL B CA 1
ATOM 1903 C C . VAL B 1 117 ? -3.822 7.453 6.41 1 97.25 117 VAL B C 1
ATOM 1905 O O . VAL B 1 117 ? -3.943 8.539 6.977 1 97.25 117 VAL B O 1
ATOM 1908 N N . PHE B 1 118 ? -4.707 7.027 5.543 1 96.88 118 PHE B N 1
ATOM 1909 C CA . PHE B 1 118 ? -5.801 7.883 5.105 1 96.88 118 PHE B CA 1
ATOM 1910 C C . PHE B 1 118 ? -6.832 8.055 6.215 1 96.88 118 PHE B C 1
ATOM 1912 O O . PHE B 1 118 ? -7.52 9.078 6.277 1 96.88 118 PHE B O 1
ATOM 1919 N N . ALA B 1 119 ? -6.953 7.082 7.125 1 97.38 119 ALA B N 1
ATOM 1920 C CA . ALA B 1 119 ? -7.887 7.188 8.25 1 97.38 119 ALA B CA 1
ATOM 1921 C C . ALA B 1 119 ? -7.488 8.32 9.188 1 97.38 119 ALA B C 1
ATOM 1923 O O . ALA B 1 119 ? -8.344 8.961 9.797 1 97.38 119 ALA B O 1
ATOM 1924 N N . VAL B 1 120 ? -6.16 8.602 9.203 1 94.38 120 VAL B N 1
ATOM 1925 C CA . VAL B 1 120 ? -5.719 9.547 10.227 1 94.38 120 VAL B CA 1
ATOM 1926 C C . VAL B 1 120 ? -5.348 10.875 9.578 1 94.38 120 VAL B C 1
ATOM 1928 O O . VAL B 1 120 ? -5.441 11.93 10.211 1 94.38 120 VAL B O 1
ATOM 1931 N N . ILE B 1 121 ? -4.918 10.852 8.281 1 90.25 121 ILE B N 1
ATOM 1932 C CA . ILE B 1 121 ? -4.461 12.078 7.633 1 90.25 121 ILE B CA 1
ATOM 1933 C C . ILE B 1 121 ? -5.602 12.688 6.824 1 90.25 121 ILE B C 1
ATOM 1935 O O . ILE B 1 121 ? -5.633 13.906 6.605 1 90.25 121 ILE B O 1
ATOM 1939 N N . GLY B 1 122 ? -6.48 11.844 6.402 1 89.88 122 GLY B N 1
ATOM 1940 C CA . GLY B 1 122 ? -7.605 12.352 5.633 1 89.88 122 GLY B CA 1
ATOM 1941 C C . GLY B 1 122 ? -7.371 12.305 4.133 1 89.88 122 GLY B C 1
ATOM 1942 O O . GLY B 1 122 ? -6.473 11.602 3.664 1 89.88 122 GLY B O 1
ATOM 1943 N N . ALA B 1 123 ? -8.219 13.055 3.391 1 85.12 123 ALA B N 1
ATOM 1944 C CA . ALA B 1 123 ? -8.352 12.859 1.949 1 85.12 123 ALA B CA 1
ATOM 1945 C C . ALA B 1 123 ? -7.352 13.727 1.188 1 85.12 123 ALA B C 1
ATOM 1947 O O . ALA B 1 123 ? -7.102 13.5 0.001 1 85.12 123 ALA B O 1
ATOM 1948 N N . GLY B 1 124 ? -6.766 14.664 1.771 1 83 124 GLY B N 1
ATOM 1949 C CA . GLY B 1 124 ? -6.004 15.68 1.069 1 83 124 GLY B CA 1
ATOM 1950 C C . GLY B 1 124 ? -6.867 16.797 0.508 1 83 124 GLY B C 1
ATOM 1951 O O . GLY B 1 124 ? -8.086 16.797 0.699 1 83 124 GLY B O 1
ATOM 1952 N N . ALA B 1 125 ? -6.277 17.672 -0.19 1 82.25 125 ALA B N 1
ATOM 1953 C CA . ALA B 1 125 ? -6.957 18.906 -0.584 1 82.25 125 ALA B CA 1
ATOM 1954 C C . ALA B 1 125 ? -7.863 18.672 -1.791 1 82.25 125 ALA B C 1
ATOM 1956 O O . ALA B 1 125 ? -8.875 19.344 -1.956 1 82.25 125 ALA B O 1
ATOM 1957 N N . TYR B 1 126 ? -7.527 17.766 -2.635 1 85.12 126 TYR B N 1
ATOM 1958 C CA . TYR B 1 126 ? -8.305 17.484 -3.836 1 85.12 126 TYR B CA 1
ATOM 1959 C C . TYR B 1 126 ? -9.297 16.359 -3.586 1 85.12 126 TYR B C 1
ATOM 1961 O O . TYR B 1 126 ? -9.117 15.242 -4.078 1 85.12 126 TYR B O 1
ATOM 1969 N N . SER B 1 127 ? -10.328 16.719 -2.828 1 90.88 127 SER B N 1
ATOM 1970 C CA . SER B 1 127 ? -11.297 15.727 -2.385 1 90.88 127 SER B CA 1
ATOM 1971 C C . SER B 1 127 ? -12.672 16.344 -2.182 1 90.88 127 SER B C 1
ATOM 1973 O O . SER B 1 127 ? -12.789 17.562 -1.993 1 90.88 127 SER B O 1
ATOM 1975 N N . VAL B 1 128 ? -13.648 15.531 -2.27 1 88.44 128 VAL B N 1
ATOM 1976 C CA . VAL B 1 128 ? -15 15.961 -1.93 1 88.44 128 VAL B CA 1
ATOM 1977 C C . VAL B 1 128 ? -15.062 16.359 -0.454 1 88.44 128 VAL B C 1
ATOM 1979 O O . VAL B 1 128 ? -15.773 17.297 -0.084 1 88.44 128 VAL B O 1
ATOM 1982 N N . ASP B 1 129 ? -14.352 15.688 0.355 1 85.81 129 ASP B N 1
ATOM 1983 C CA . ASP B 1 129 ? -14.273 16.031 1.771 1 85.81 129 ASP B CA 1
ATOM 1984 C C . ASP B 1 129 ? -13.883 17.5 1.957 1 85.81 129 ASP B C 1
ATOM 1986 O O . ASP B 1 129 ? -14.383 18.172 2.865 1 85.81 129 ASP B O 1
ATOM 1990 N N . GLN B 1 130 ? -12.906 17.922 1.106 1 81.06 130 GLN B N 1
ATOM 1991 C CA . GLN B 1 130 ? -12.438 19.312 1.199 1 81.06 130 GLN B CA 1
ATOM 1992 C C . GLN B 1 130 ? -13.539 20.297 0.829 1 81.06 130 GLN B C 1
ATOM 1994 O O . GLN B 1 130 ? -13.695 21.328 1.478 1 81.06 130 GLN B O 1
ATOM 1999 N N . VAL B 1 131 ? -14.273 19.906 -0.154 1 80.44 131 VAL B N 1
ATOM 2000 C CA . VAL B 1 131 ? -15.344 20.781 -0.63 1 80.44 131 VAL B CA 1
ATOM 2001 C C . VAL B 1 131 ? -16.484 20.797 0.38 1 80.44 131 VAL B C 1
ATOM 2003 O O . VAL B 1 131 ? -17.031 21.859 0.693 1 80.44 131 VAL B O 1
ATOM 2006 N N . LEU B 1 132 ? -16.781 19.703 0.934 1 76.81 132 LEU B N 1
ATOM 2007 C CA . LEU B 1 132 ? -17.875 19.578 1.891 1 76.81 132 LEU B CA 1
ATOM 2008 C C . LEU B 1 132 ? -17.5 20.203 3.227 1 76.81 132 LEU B C 1
ATOM 2010 O O . LEU B 1 132 ? -18.359 20.797 3.902 1 76.81 132 LEU B O 1
ATOM 2014 N N . GLY B 1 133 ? -16.25 19.953 3.699 1 70.5 133 GLY B N 1
ATOM 2015 C CA . GLY B 1 133 ? -15.805 20.609 4.918 1 70.5 133 GLY B CA 1
ATOM 2016 C C . GLY B 1 133 ? -15.867 22.125 4.84 1 70.5 133 GLY B C 1
ATOM 2017 O O . GLY B 1 133 ? -16.312 22.781 5.785 1 70.5 133 GLY B O 1
ATOM 2018 N N . LYS B 1 134 ? -15.492 22.531 3.674 1 63.5 134 LYS B N 1
ATOM 2019 C CA . LYS B 1 134 ? -15.57 23.969 3.453 1 63.5 134 LYS B CA 1
ATOM 2020 C C . LYS B 1 134 ? -17.016 24.453 3.438 1 63.5 134 LYS B C 1
ATOM 2022 O O . LYS B 1 134 ? -17.328 25.516 3.988 1 63.5 134 LYS B O 1
ATOM 2027 N N . LYS B 1 135 ? -17.781 23.688 2.85 1 59.5 135 LYS B N 1
ATOM 2028 C CA . LYS B 1 135 ? -19.188 24.078 2.748 1 59.5 135 LYS B CA 1
ATOM 2029 C C . LYS B 1 135 ? -19.875 24.016 4.109 1 59.5 135 LYS B C 1
ATOM 2031 O O . LYS B 1 135 ? -20.672 24.891 4.441 1 59.5 135 LYS B O 1
ATOM 2036 N N . LEU B 1 136 ? -19.422 23.062 4.777 1 56.25 136 LEU B N 1
ATOM 2037 C CA . LEU B 1 136 ? -20.031 22.953 6.094 1 56.25 136 LEU B CA 1
ATOM 2038 C C . LEU B 1 136 ? -19.562 24.062 7.016 1 56.25 136 LEU B C 1
ATOM 2040 O O . LEU B 1 136 ? -20.297 24.5 7.902 1 56.25 136 LEU B O 1
ATOM 2044 N N . THR B 1 137 ? -18.266 24.422 6.84 1 49.44 137 THR B N 1
ATOM 2045 C CA . THR B 1 137 ? -17.781 25.562 7.617 1 49.44 137 THR B CA 1
ATOM 2046 C C . THR B 1 137 ? -18.453 26.859 7.191 1 49.44 137 THR B C 1
ATOM 2048 O O . THR B 1 137 ? -18.719 27.734 8.016 1 49.44 137 THR B O 1
ATOM 2051 N N . PHE B 1 138 ? -18.734 26.953 5.883 1 49.56 138 PHE B N 1
ATOM 2052 C CA . PHE B 1 138 ? -19.438 28.125 5.402 1 49.56 138 PHE B CA 1
ATOM 2053 C C . PHE B 1 138 ? -20.875 28.141 5.902 1 49.56 138 PHE B C 1
ATOM 2055 O O . PHE B 1 138 ? -21.469 29.203 6.113 1 49.56 138 PHE B O 1
ATOM 2062 N N . LEU B 1 139 ? -21.344 26.953 6.027 1 47.38 139 LEU B N 1
ATOM 2063 C CA . LEU B 1 139 ? -22.688 26.906 6.594 1 47.38 139 LEU B CA 1
ATOM 2064 C C . LEU B 1 139 ? -22.656 27.172 8.094 1 47.38 139 LEU B C 1
ATOM 2066 O O . LEU B 1 139 ? -23.703 27.359 8.719 1 47.38 139 LEU B O 1
ATOM 2070 N N . ARG B 1 140 ? -21.469 27.031 8.672 1 49.22 140 ARG B N 1
ATOM 2071 C CA . ARG B 1 140 ? -21.359 27.484 10.055 1 49.22 140 ARG B CA 1
ATOM 2072 C C . ARG B 1 140 ? -21.266 29 10.141 1 49.22 140 ARG B C 1
ATOM 2074 O O . ARG B 1 140 ? -20.219 29.578 9.844 1 49.22 140 ARG B O 1
ATOM 2081 N N . SER B 1 141 ? -22.281 29.75 9.672 1 45.78 141 SER B N 1
ATOM 2082 C CA . SER B 1 141 ? -22.516 31.188 9.719 1 45.78 141 SER B CA 1
ATOM 2083 C C . SER B 1 141 ? -22.016 31.781 11.039 1 45.78 141 SER B C 1
ATOM 2085 O O . SER B 1 141 ? -22.297 31.219 12.109 1 45.78 141 SER B O 1
ATOM 2087 N N . PRO B 1 142 ? -21.031 32.656 11.055 1 46.31 142 PRO B N 1
ATOM 2088 C CA . PRO B 1 142 ? -20.797 33.375 12.312 1 46.31 142 PRO B CA 1
ATOM 2089 C C . PRO B 1 142 ? -22.094 33.844 12.977 1 46.31 142 PRO B C 1
ATOM 2091 O O . PRO B 1 142 ? -22.984 34.344 12.289 1 46.31 142 PRO B O 1
ATOM 2094 N N . LEU B 1 143 ? -22.547 33.219 13.984 1 46.84 143 LEU B N 1
ATOM 2095 C CA . LEU B 1 143 ? -23.625 33.875 14.742 1 46.84 143 LEU B CA 1
ATOM 2096 C C . LEU B 1 143 ? -23.359 35.344 14.898 1 46.84 143 LEU B C 1
ATOM 2098 O O . LEU B 1 143 ? -22.219 35.781 15.086 1 46.84 143 LEU B O 1
ATOM 2102 N N . PRO B 1 144 ? -24.094 36.312 14.422 1 45.47 144 PRO B N 1
ATOM 2103 C CA . PRO B 1 144 ? -23.938 37.75 14.562 1 45.47 144 PRO B CA 1
ATOM 2104 C C . PRO B 1 144 ? -23.578 38.188 15.984 1 45.47 144 PRO B C 1
ATOM 2106 O O . PRO B 1 144 ? -24.109 37.625 16.953 1 45.47 144 PRO B O 1
ATOM 2109 N N . ALA B 1 145 ? -22.375 38.656 16.281 1 50.5 145 ALA B N 1
ATOM 2110 C CA . ALA B 1 145 ? -21.906 39.25 17.531 1 50.5 145 ALA B CA 1
ATOM 2111 C C . ALA B 1 145 ? -22.891 40.312 18.031 1 50.5 145 ALA B C 1
ATOM 2113 O O . ALA B 1 145 ? -22.547 41.125 18.891 1 50.5 145 ALA B O 1
ATOM 2114 N N . GLY B 1 146 ? -24.016 40.5 17.391 1 38.31 146 GLY B N 1
ATOM 2115 C CA . GLY B 1 146 ? -24.812 41.656 17.797 1 38.31 146 GLY B CA 1
ATOM 2116 C C . GLY B 1 146 ? -25.203 41.625 19.266 1 38.31 146 GLY B C 1
ATOM 2117 O O . GLY B 1 146 ? -25.297 42.656 19.906 1 38.31 146 GLY B O 1
ATOM 2118 N N . SER B 1 147 ? -26.016 40.625 19.75 1 36.81 147 SER B N 1
ATOM 2119 C CA . SER B 1 147 ? -26.984 41.094 20.734 1 36.81 147 SER B CA 1
ATOM 2120 C C . SER B 1 147 ? -26.344 41.281 22.094 1 36.81 147 SER B C 1
ATOM 2122 O O . SER B 1 147 ? -27.031 41.562 23.078 1 36.81 147 SER B O 1
ATOM 2124 N N . ARG B 1 148 ? -24.844 41.531 22.266 1 30 148 ARG B N 1
ATOM 2125 C CA . ARG B 1 148 ? -24.734 42.25 23.531 1 30 148 ARG B CA 1
ATOM 2126 C C . ARG B 1 148 ? -24.875 43.75 23.344 1 30 148 ARG B C 1
ATOM 2128 O O . ARG B 1 148 ? -24.562 44.281 22.266 1 30 148 ARG B O 1
#

Sequence (296 aa):
MSNPVTVNIALLVARVVTGVVFLAHGIQKLTTFGMAGTTASMEGNGVPLPAVAAFLVTWVETLGGIALILGVFTPIVALLLTIDMIGAVFFAHISNGIFVTNGGWELAGILGAISLVFAVIGAGAYSVDQVLGKKLTFLRSPLPAGSRMSNPVTVNIALLVARVVTGVVFLAHGIQKLTTFGMAGTTASMEGNGVPLPAVAAFLVTWVETLGGIALILGVFTPIVALLLTIDMIGAVFFAHISNGIFVTNGGWELAGILGAISLVFAVIGAGAYSVDQVLGKKLTFLRSPLPAGSR

Foldseek 3Di:
DDDQVVVQVVLLVLLLVLLVVLQVVLVCCPPVQDLVNQLVLCVVLPNPPSSVLSVLSSVLSNVLSVCSNQQHPLLVSLVSLLVSLVSCQVRFAVVQDCDCVSSHNPVSVVSNVSSNVCNVVGNGCRHVCNVVVVVVVVVVPPPPPPDD/DDDQVVVQVVLLVLLLVLLVVLQVVLVCCPPVQDLVNQLVLCVVLPNPPSSVLSVLSSVLSNVLSVCSNQQHPLLVSLVSLLVSLVSCQVRFAVVQDCDCVSSHNPVSVVSNVSSNVCNVVGNGCRHPCNVVVVVVVVVVPPPPPPDD

Organism: NCBI:txid1891644

pLDDT: mean 91.22, std 15.99, range [29.77, 99.0]

InterPro domains:
  IPR032808 DoxX family [PF07681] (10-93)
  IPR051907 DoxX-like inner membrane-associated oxidoreductase [PTHR33452] (7-137)

Nearest PDB structures (foldseek):
  7f02-assembly1_C  TM=2.519E-01  e=2.935E+00  Escherichia coli BL21(DE3)
  7f02-assembly1_C  TM=2.518E-01  e=3.763E+00  Escherichia coli BL21(DE3)